Protein AF-A0A485LRN5-F1 (afdb_monomer_lite)

Structure (mmCIF, N/CA/C/O backbone):
data_AF-A0A485LRN5-F1
#
_entry.id   AF-A0A485LRN5-F1
#
loop_
_atom_site.group_PDB
_atom_site.id
_atom_site.type_symbol
_atom_site.label_atom_id
_atom_site.label_alt_id
_atom_site.label_comp_id
_atom_site.label_asym_id
_atom_site.label_entity_id
_atom_site.label_seq_id
_atom_site.pdbx_PDB_ins_code
_atom_site.Cartn_x
_atom_site.Cartn_y
_atom_site.Cartn_z
_atom_site.occupancy
_atom_site.B_iso_or_equiv
_atom_site.auth_seq_id
_atom_site.auth_comp_id
_atom_site.auth_asym_id
_atom_site.auth_atom_id
_atom_site.pdbx_PDB_model_num
ATOM 1 N N . MET A 1 1 ? -14.667 -17.375 24.599 1.00 40.09 1 MET A N 1
ATOM 2 C CA . MET A 1 1 ? -13.610 -17.003 25.571 1.00 40.09 1 MET A CA 1
ATOM 3 C C . MET A 1 1 ? -12.484 -18.031 25.643 1.00 40.09 1 MET A C 1
ATOM 5 O O . MET A 1 1 ? -11.341 -17.615 25.547 1.00 40.09 1 MET A O 1
ATOM 9 N N . ALA A 1 2 ? -12.763 -19.339 25.745 1.00 35.47 2 ALA A N 1
ATOM 10 C CA . ALA A 1 2 ? -11.719 -20.374 25.837 1.00 35.47 2 ALA A CA 1
ATOM 11 C C . ALA A 1 2 ? -10.767 -20.440 24.619 1.00 35.47 2 ALA A C 1
ATOM 13 O O . ALA A 1 2 ? -9.566 -20.614 24.793 1.00 35.47 2 ALA A O 1
ATOM 14 N N . ASP A 1 3 ? -11.272 -20.218 23.401 1.00 39.25 3 ASP A N 1
ATOM 15 C CA . ASP A 1 3 ? -10.443 -20.304 22.186 1.00 39.25 3 ASP A CA 1
ATOM 16 C C . ASP A 1 3 ? -9.470 -19.126 22.014 1.00 39.25 3 ASP A C 1
ATOM 18 O O . ASP A 1 3 ? -8.389 -19.292 21.460 1.00 39.25 3 ASP A O 1
ATOM 22 N N . VAL A 1 4 ? -9.819 -17.942 22.530 1.00 37.59 4 VAL A N 1
ATOM 23 C CA . VAL A 1 4 ? -8.965 -16.741 22.460 1.00 37.59 4 VAL A CA 1
ATOM 24 C C . VAL A 1 4 ? -7.790 -16.856 23.431 1.00 37.59 4 VAL A C 1
ATOM 26 O O . VAL A 1 4 ? -6.664 -16.520 23.077 1.00 37.59 4 VAL A O 1
ATOM 29 N N . LEU A 1 5 ? -8.037 -17.403 24.625 1.00 37.12 5 LEU A N 1
ATOM 30 C CA . LEU A 1 5 ? -6.992 -17.677 25.615 1.00 37.12 5 LEU A CA 1
ATOM 31 C C . LEU A 1 5 ? -5.981 -18.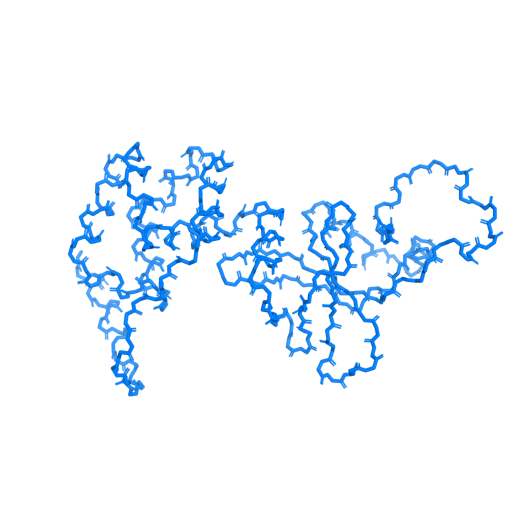708 25.104 1.00 37.12 5 LEU A C 1
ATOM 33 O O . LEU A 1 5 ? -4.784 -18.534 25.295 1.00 37.12 5 LEU A O 1
ATOM 37 N N . LYS A 1 6 ? -6.447 -19.730 24.379 1.00 47.47 6 LYS A N 1
ATOM 38 C CA . LYS A 1 6 ? -5.571 -20.742 23.781 1.00 47.47 6 LYS A CA 1
ATOM 39 C C . LYS A 1 6 ? -4.672 -20.167 22.678 1.00 47.47 6 LYS A C 1
ATOM 41 O O . LYS A 1 6 ? -3.497 -20.502 22.613 1.00 47.47 6 LYS A O 1
ATOM 46 N N . ILE A 1 7 ? -5.201 -19.255 21.857 1.00 45.47 7 ILE A N 1
ATOM 47 C CA . ILE A 1 7 ? -4.423 -18.546 20.825 1.00 45.47 7 ILE A CA 1
ATOM 48 C C . ILE A 1 7 ? -3.344 -17.651 21.460 1.00 45.47 7 ILE A C 1
ATOM 50 O O . ILE A 1 7 ? -2.226 -17.601 20.952 1.00 45.47 7 ILE A O 1
ATOM 54 N N . LEU A 1 8 ? -3.655 -16.979 22.574 1.00 36.25 8 LEU A N 1
ATOM 55 C CA . LEU A 1 8 ? -2.691 -16.169 23.329 1.00 36.25 8 LEU A CA 1
ATOM 56 C C . LEU A 1 8 ? -1.602 -17.032 23.988 1.00 36.25 8 LEU A C 1
ATOM 58 O O . LEU A 1 8 ? -0.424 -16.693 23.906 1.00 36.25 8 LEU A O 1
ATOM 62 N N . GLU A 1 9 ? -1.967 -18.171 24.585 1.00 45.03 9 GLU A N 1
ATOM 63 C CA . GLU A 1 9 ? -1.000 -19.113 25.170 1.00 45.03 9 GLU A CA 1
ATOM 64 C C . GLU A 1 9 ? -0.052 -19.713 24.126 1.00 45.03 9 GLU A C 1
ATOM 66 O O . GLU A 1 9 ? 1.132 -19.900 24.407 1.00 45.03 9 GLU A O 1
ATOM 71 N N . ASP A 1 10 ? -0.549 -20.011 22.926 1.00 52.47 10 ASP A N 1
ATOM 72 C CA . ASP A 1 10 ? 0.274 -20.549 21.842 1.00 52.47 10 ASP A CA 1
ATOM 73 C C . ASP A 1 10 ? 1.211 -19.480 21.247 1.00 52.47 10 ASP A C 1
ATOM 75 O O . ASP A 1 10 ? 2.332 -19.804 20.850 1.00 52.47 10 ASP A O 1
ATOM 79 N N . ALA A 1 11 ? 0.798 -18.205 21.241 1.00 42.47 11 ALA A N 1
ATOM 80 C CA . ALA A 1 11 ? 1.635 -17.077 20.822 1.00 42.47 11 ALA A CA 1
ATOM 81 C C . ALA A 1 11 ? 2.750 -16.759 21.838 1.00 42.47 11 ALA A C 1
ATOM 83 O O . ALA A 1 11 ? 3.874 -16.465 21.439 1.00 42.47 11 ALA A O 1
ATOM 84 N N . LEU A 1 12 ? 2.466 -16.878 23.140 1.00 41.12 12 LEU A N 1
ATOM 85 C CA . LEU A 1 12 ? 3.430 -16.637 24.223 1.00 41.12 12 LEU A CA 1
ATOM 86 C C . LEU A 1 12 ? 4.473 -17.756 24.385 1.00 41.12 12 LEU A C 1
ATOM 88 O O . LEU A 1 12 ? 5.546 -17.511 24.923 1.00 41.12 12 LEU A O 1
ATOM 92 N N . LYS A 1 13 ? 4.191 -18.979 23.914 1.00 50.25 13 LYS A N 1
ATOM 93 C CA . LYS A 1 13 ? 5.128 -20.122 23.975 1.00 50.25 13 LYS A CA 1
ATOM 94 C C . LYS A 1 13 ? 6.235 -20.084 22.919 1.00 50.25 13 LYS A C 1
ATOM 96 O O . LYS A 1 13 ? 7.124 -20.936 22.950 1.00 50.25 13 LYS A O 1
ATOM 101 N N . GLN A 1 14 ? 6.203 -19.140 21.978 1.00 46.81 14 GLN A N 1
ATOM 102 C CA . GLN A 1 14 ? 7.311 -18.929 21.048 1.00 46.81 14 GLN A CA 1
ATOM 103 C C . GLN A 1 14 ? 8.341 -17.986 21.683 1.00 46.81 14 GLN A C 1
ATOM 105 O O . GLN A 1 14 ? 8.405 -16.800 21.377 1.00 46.81 14 GLN A O 1
ATOM 110 N N . ASP A 1 15 ? 9.139 -18.543 22.598 1.00 37.91 15 ASP A N 1
ATOM 111 C CA . ASP A 1 15 ? 10.253 -17.877 23.277 1.00 37.91 15 ASP A CA 1
ATOM 112 C C . ASP A 1 15 ? 11.272 -17.317 22.274 1.00 37.91 15 ASP A C 1
ATOM 114 O O . ASP A 1 15 ? 12.057 -18.071 21.695 1.00 37.91 15 ASP A O 1
ATOM 118 N N . HIS A 1 16 ? 11.329 -15.992 22.130 1.00 35.41 16 HIS A N 1
ATOM 119 C CA . HIS A 1 16 ? 12.573 -15.246 21.919 1.00 35.41 16 HIS A CA 1
ATOM 120 C C . HIS A 1 16 ? 12.673 -14.184 23.029 1.00 35.41 16 HIS A C 1
ATOM 122 O O . HIS A 1 16 ? 11.653 -13.597 23.392 1.00 35.41 16 HIS A O 1
ATOM 128 N N . PRO A 1 17 ? 13.866 -13.934 23.604 1.00 35.53 17 PRO A N 1
ATOM 129 C CA . PRO A 1 17 ? 13.995 -13.113 24.802 1.00 35.53 17 PRO A CA 1
ATOM 130 C C . PRO A 1 17 ? 13.539 -11.673 24.542 1.00 35.53 17 PRO A C 1
ATOM 132 O O . PRO A 1 17 ? 14.147 -10.948 23.753 1.00 35.53 17 PRO A O 1
ATOM 135 N N . ILE A 1 18 ? 12.476 -11.266 25.236 1.00 34.19 18 ILE A N 1
ATOM 136 C CA . ILE A 1 18 ? 11.930 -9.909 25.235 1.00 34.19 18 ILE A CA 1
ATOM 137 C C . ILE A 1 18 ? 12.889 -9.007 26.021 1.00 34.19 18 ILE A C 1
ATOM 139 O O . ILE A 1 18 ? 12.998 -9.108 27.244 1.00 34.19 18 ILE A O 1
ATOM 143 N N . GLN A 1 19 ? 13.586 -8.110 25.322 1.00 31.39 19 GLN A N 1
ATOM 144 C CA . GLN A 1 19 ? 14.113 -6.900 25.950 1.00 31.39 19 GLN A CA 1
ATOM 145 C C . GLN A 1 19 ? 12.955 -5.921 26.173 1.00 31.39 19 GLN A C 1
ATOM 147 O O . GLN A 1 19 ? 12.147 -5.675 25.282 1.00 31.39 19 GLN A O 1
ATOM 152 N N . ILE A 1 20 ? 12.874 -5.396 27.393 1.00 37.28 20 ILE A N 1
ATOM 153 C CA . ILE A 1 20 ? 11.830 -4.488 27.867 1.00 37.28 20 ILE A CA 1
ATOM 154 C C . ILE A 1 20 ? 12.102 -3.045 27.387 1.00 37.28 20 ILE A C 1
ATOM 156 O O . ILE A 1 20 ? 13.175 -2.512 27.663 1.00 37.28 20 ILE A O 1
ATOM 160 N N . SER A 1 21 ? 11.057 -2.419 26.814 1.00 39.53 21 SER A N 1
ATOM 161 C CA . SER A 1 21 ? 10.779 -0.970 26.607 1.00 39.53 21 SER A CA 1
ATOM 162 C C . SER A 1 21 ? 11.569 -0.171 25.551 1.00 39.53 21 SER A C 1
ATOM 164 O O . SER A 1 21 ? 12.732 -0.483 25.308 1.00 39.53 21 SER A O 1
ATOM 166 N N . PRO A 1 22 ? 10.988 0.904 24.951 1.00 46.38 22 PRO A N 1
ATOM 167 C CA . PRO A 1 22 ? 9.959 1.810 25.501 1.00 46.38 22 PRO A CA 1
ATOM 168 C C . PRO A 1 22 ? 8.642 1.881 24.699 1.00 46.38 22 PRO A C 1
ATOM 170 O O . PRO A 1 22 ? 8.501 1.197 23.697 1.00 46.38 22 PRO A O 1
ATOM 173 N N . GLU A 1 23 ? 7.690 2.663 25.231 1.00 32.59 23 GLU A N 1
ATOM 174 C CA . GLU A 1 23 ? 6.391 3.140 24.704 1.00 32.59 23 GLU A CA 1
ATOM 175 C C . GLU A 1 23 ? 5.954 2.736 23.279 1.00 32.59 23 GLU A C 1
ATOM 177 O O . GLU A 1 23 ? 6.762 2.746 22.349 1.00 32.59 23 GLU A O 1
ATOM 182 N N . PRO A 1 24 ? 4.640 2.484 23.056 1.00 41.72 24 PRO A N 1
ATOM 183 C CA . PRO A 1 24 ? 4.131 2.271 21.706 1.00 41.72 24 PRO A CA 1
ATOM 184 C C . PRO A 1 24 ? 4.551 3.467 20.839 1.00 41.72 24 PRO A C 1
ATOM 186 O O . PRO A 1 24 ? 4.357 4.606 21.271 1.00 41.72 24 PRO A O 1
ATOM 189 N N . PRO A 1 25 ? 5.159 3.237 19.659 1.00 42.50 25 PRO A N 1
ATOM 190 C CA . PRO A 1 25 ? 5.650 4.322 18.826 1.00 42.50 25 PRO A CA 1
ATOM 191 C C . PRO A 1 25 ? 4.485 5.273 18.576 1.00 42.50 25 PRO A C 1
ATOM 193 O O . PRO A 1 25 ? 3.446 4.849 18.066 1.00 42.50 25 PRO A O 1
ATOM 196 N N . GLY A 1 26 ? 4.637 6.526 19.013 1.00 41.91 26 GLY A N 1
ATOM 197 C CA . GLY A 1 26 ? 3.637 7.557 18.784 1.00 41.91 26 GLY A CA 1
ATOM 198 C C . GLY A 1 26 ? 3.301 7.576 17.299 1.00 41.91 26 GLY A C 1
ATOM 199 O O . GLY A 1 26 ? 4.208 7.608 16.463 1.00 41.91 26 GLY A O 1
ATOM 200 N N . THR A 1 27 ? 2.013 7.494 16.970 1.00 52.19 27 THR A N 1
ATOM 201 C CA . THR A 1 27 ? 1.551 7.711 15.599 1.00 52.19 27 THR A CA 1
ATOM 202 C C . THR A 1 27 ? 2.084 9.061 15.158 1.00 52.19 27 THR A C 1
ATOM 204 O O . THR A 1 27 ? 1.785 10.074 15.791 1.00 52.19 27 THR A O 1
ATOM 207 N N . SER A 1 28 ? 2.906 9.085 14.111 1.00 60.66 28 SER A N 1
ATOM 208 C CA . SER A 1 28 ? 3.252 10.351 13.469 1.00 60.66 28 SER A CA 1
ATOM 209 C C . SER A 1 28 ? 1.961 10.999 12.964 1.00 60.66 28 SER A C 1
ATOM 211 O O . SER A 1 28 ? 1.057 10.271 12.559 1.00 60.66 28 SER A O 1
ATOM 213 N N . ASP A 1 29 ? 1.868 12.332 12.950 1.00 62.06 29 ASP A N 1
ATOM 214 C CA . ASP A 1 29 ? 0.675 13.056 12.464 1.00 62.06 29 ASP A CA 1
ATOM 215 C C . ASP A 1 29 ? 0.198 12.544 11.084 1.00 62.06 29 ASP A C 1
ATOM 217 O O . ASP A 1 29 ? -0.999 12.444 10.824 1.00 62.06 29 ASP A O 1
ATOM 221 N N . SER A 1 30 ? 1.132 12.061 10.257 1.00 66.69 30 SER A N 1
ATOM 222 C CA . SER A 1 30 ? 0.860 11.390 8.980 1.00 66.69 30 SER A CA 1
ATOM 223 C C . SER A 1 30 ? 0.010 10.117 9.063 1.00 66.69 30 SER A C 1
ATOM 225 O O . SER A 1 30 ? -0.797 9.848 8.179 1.00 66.69 30 SER A O 1
ATOM 227 N N . GLU A 1 31 ? 0.154 9.297 10.105 1.00 72.81 31 GLU A N 1
ATOM 228 C CA . GLU A 1 31 ? -0.642 8.072 10.259 1.00 72.81 31 GLU A CA 1
ATOM 229 C C . GLU A 1 31 ? -2.094 8.388 10.616 1.00 72.81 31 GLU A C 1
ATOM 231 O O . GLU A 1 31 ? -3.002 7.715 10.124 1.00 72.81 31 GLU A O 1
ATOM 236 N N . LEU A 1 32 ? -2.314 9.431 11.420 1.00 77.44 32 LEU A N 1
ATOM 237 C CA . LEU A 1 32 ? -3.646 9.937 11.733 1.00 77.44 32 LEU A CA 1
ATOM 238 C C . LEU A 1 32 ? -4.320 10.507 10.479 1.00 77.44 32 LEU A C 1
ATOM 240 O O . LEU A 1 32 ? -5.458 10.140 10.183 1.00 77.44 32 LEU A O 1
ATOM 244 N N . ASP A 1 33 ? -3.615 11.340 9.711 1.00 78.12 33 ASP A N 1
ATOM 245 C CA . ASP A 1 33 ? -4.155 11.936 8.485 1.00 78.12 33 ASP A CA 1
ATOM 246 C C . ASP A 1 33 ? -4.534 10.872 7.450 1.00 78.12 33 ASP A C 1
ATOM 248 O O . ASP A 1 33 ? -5.639 10.907 6.892 1.00 78.12 33 ASP A O 1
ATOM 252 N N . VAL A 1 34 ? -3.677 9.864 7.257 1.00 76.88 34 VAL A N 1
ATOM 253 C CA . VAL A 1 34 ? -3.983 8.738 6.368 1.00 76.88 34 VAL A CA 1
ATOM 254 C C . VAL A 1 34 ? -5.151 7.915 6.914 1.00 76.88 34 VAL A C 1
ATOM 256 O O . VAL A 1 34 ? -6.063 7.585 6.157 1.00 76.88 34 VAL A O 1
ATOM 259 N N . ALA A 1 35 ? -5.200 7.620 8.217 1.00 80.12 35 ALA A N 1
ATOM 260 C CA . ALA A 1 35 ? -6.313 6.875 8.809 1.00 80.12 35 ALA A CA 1
ATOM 261 C C . ALA A 1 35 ? -7.657 7.607 8.635 1.00 80.12 35 ALA A C 1
ATOM 263 O O . ALA A 1 35 ? -8.659 6.991 8.264 1.00 80.12 35 ALA A O 1
ATOM 264 N N . LEU A 1 36 ? -7.677 8.927 8.837 1.00 81.75 36 LEU A N 1
ATOM 265 C CA . LEU A 1 36 ? -8.856 9.765 8.612 1.00 81.75 36 LEU A CA 1
ATOM 266 C C . LEU A 1 36 ? -9.246 9.823 7.131 1.00 81.75 36 LEU A C 1
ATOM 268 O O . LEU A 1 36 ? -10.436 9.785 6.809 1.00 81.75 36 LEU A O 1
ATOM 272 N N . SER A 1 37 ? -8.271 9.893 6.225 1.00 81.25 37 SER A N 1
ATOM 273 C CA . SER A 1 37 ? -8.513 9.852 4.780 1.00 81.25 37 SER A CA 1
ATOM 274 C C . SER A 1 37 ? -9.135 8.518 4.342 1.00 81.25 37 SER A C 1
ATOM 276 O O . SER A 1 37 ? -10.145 8.494 3.629 1.00 81.25 37 SER A O 1
ATOM 278 N N . LEU A 1 38 ? -8.619 7.396 4.856 1.00 81.50 38 LEU A N 1
ATOM 279 C CA . LEU A 1 38 ? -9.188 6.068 4.621 1.00 81.50 38 LEU A CA 1
ATOM 280 C C . LEU A 1 38 ? -10.613 5.950 5.157 1.00 81.50 38 LEU A C 1
ATOM 282 O O . LEU A 1 38 ? -11.476 5.418 4.469 1.00 81.50 38 LEU A O 1
ATOM 286 N N . LEU A 1 39 ? -10.894 6.485 6.346 1.00 82.44 39 LEU A N 1
ATOM 287 C CA . LEU A 1 39 ? -12.255 6.491 6.886 1.00 82.44 39 LEU A CA 1
ATOM 288 C C . LEU A 1 39 ? -13.236 7.287 6.026 1.00 82.44 39 LEU A C 1
ATOM 290 O O . LEU A 1 39 ? -14.380 6.876 5.870 1.00 82.44 39 LEU A O 1
ATOM 294 N N . ARG A 1 40 ? -12.804 8.419 5.461 1.00 83.06 40 ARG A N 1
ATOM 295 C CA . ARG A 1 40 ? -13.652 9.243 4.583 1.00 83.06 40 ARG A CA 1
ATOM 296 C C . ARG A 1 40 ? -13.933 8.580 3.237 1.00 83.06 40 ARG A C 1
ATOM 298 O O . ARG A 1 40 ? -14.922 8.922 2.594 1.00 83.06 40 ARG A O 1
ATOM 305 N N . THR A 1 41 ? -13.041 7.701 2.787 1.00 78.75 41 THR A N 1
ATOM 306 C CA . THR A 1 41 ? -13.128 7.048 1.474 1.00 78.75 41 THR A CA 1
ATOM 307 C C . THR A 1 41 ? -13.746 5.655 1.540 1.00 78.75 41 THR A C 1
ATOM 309 O O . THR A 1 41 ? -14.360 5.227 0.562 1.00 78.75 41 THR A O 1
ATOM 312 N N . ALA A 1 42 ? -13.622 4.964 2.674 1.00 80.62 42 ALA A N 1
ATOM 313 C CA . ALA A 1 42 ? -14.242 3.670 2.908 1.00 80.62 42 ALA A CA 1
ATOM 314 C C . ALA A 1 42 ? -15.771 3.785 2.951 1.00 80.62 42 ALA A C 1
ATOM 316 O O . ALA A 1 42 ? -16.341 4.746 3.473 1.00 80.62 42 ALA A O 1
ATOM 317 N N . SER A 1 43 ? -16.454 2.771 2.423 1.00 81.94 43 SER A N 1
ATOM 318 C CA . SER A 1 43 ? -17.905 2.675 2.570 1.00 81.94 43 SER A CA 1
ATOM 319 C C . SER A 1 43 ? -18.287 2.331 4.012 1.00 81.94 43 SER A C 1
ATOM 321 O O . SER A 1 43 ? -17.564 1.621 4.714 1.00 81.94 43 SER A O 1
ATOM 323 N N . GLN A 1 44 ? -19.474 2.766 4.444 1.00 81.56 44 GLN A N 1
ATOM 324 C CA . GLN A 1 44 ? -19.974 2.442 5.783 1.00 81.56 44 GLN A CA 1
ATOM 325 C C . GLN A 1 44 ? -20.048 0.924 6.014 1.00 81.56 44 GLN A C 1
ATOM 327 O O . GLN A 1 44 ? -19.726 0.443 7.097 1.00 81.56 44 GLN A O 1
ATOM 332 N N . ASP A 1 45 ? -20.393 0.156 4.978 1.00 84.12 45 ASP A N 1
ATOM 333 C CA . ASP A 1 45 ? -20.429 -1.307 5.036 1.00 84.12 45 ASP A CA 1
ATOM 334 C C . ASP A 1 45 ? -19.042 -1.930 5.239 1.00 84.12 45 ASP A C 1
ATOM 336 O O . ASP A 1 45 ? -18.922 -2.947 5.926 1.00 84.12 45 ASP A O 1
ATOM 340 N N . GLU A 1 46 ? -17.989 -1.356 4.650 1.00 82.88 46 GLU A N 1
ATOM 341 C CA . GLU A 1 46 ? -16.609 -1.796 4.879 1.00 82.88 46 GLU A CA 1
ATOM 342 C C . GLU A 1 46 ? -16.171 -1.492 6.307 1.00 82.88 46 GLU A C 1
ATOM 344 O O . GLU A 1 46 ? -15.663 -2.392 6.974 1.00 82.88 46 GLU A O 1
ATOM 349 N N . ILE A 1 47 ? -16.438 -0.276 6.795 1.00 84.00 47 ILE A N 1
ATOM 350 C CA . ILE A 1 47 ? -16.110 0.145 8.164 1.00 84.00 47 ILE A CA 1
ATOM 351 C C . ILE A 1 47 ? -16.809 -0.772 9.177 1.00 84.00 47 ILE A C 1
ATOM 353 O O . ILE A 1 47 ? -16.159 -1.375 10.031 1.00 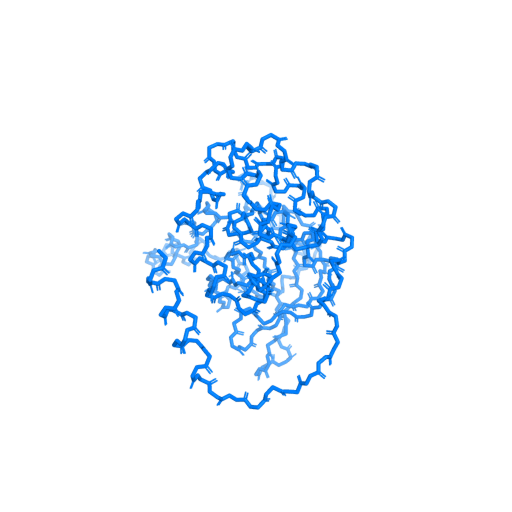84.00 47 ILE A O 1
ATOM 357 N N . VAL A 1 48 ? -18.124 -0.963 9.036 1.00 85.69 48 VAL A N 1
ATOM 358 C CA . VAL A 1 48 ? -18.902 -1.859 9.904 1.00 85.69 48 VAL A CA 1
ATOM 359 C C . VAL A 1 48 ? -18.355 -3.284 9.840 1.00 85.69 48 VAL A C 1
ATOM 361 O O . VAL A 1 48 ? -18.217 -3.934 10.874 1.00 85.69 48 VAL A O 1
ATOM 364 N N . ARG A 1 49 ? -18.020 -3.787 8.647 1.00 85.19 49 ARG A N 1
ATOM 365 C CA . ARG A 1 49 ? -17.505 -5.150 8.468 1.00 85.19 49 ARG A CA 1
ATOM 366 C C . ARG A 1 49 ? -16.169 -5.364 9.169 1.00 85.19 49 ARG A C 1
ATOM 368 O O . ARG A 1 49 ? -16.019 -6.399 9.815 1.00 85.19 49 ARG A O 1
ATOM 375 N N . VAL A 1 50 ? -15.220 -4.436 9.037 1.00 82.44 50 VAL A N 1
ATOM 376 C CA . VAL A 1 50 ? -13.880 -4.611 9.620 1.00 82.44 50 VAL A CA 1
ATOM 377 C C . VAL A 1 50 ? -13.866 -4.451 11.137 1.00 82.44 50 VAL A C 1
ATOM 379 O O . VAL A 1 50 ? -13.036 -5.068 11.800 1.00 82.44 50 VAL A O 1
ATOM 382 N N . LEU A 1 51 ? -14.806 -3.678 11.687 1.00 83.94 51 LEU A N 1
ATOM 383 C CA . LEU A 1 51 ? -14.921 -3.462 13.127 1.00 83.94 51 LEU A CA 1
ATOM 384 C C . LEU A 1 51 ? -15.597 -4.627 13.857 1.00 83.94 51 LEU A C 1
ATOM 386 O O . LEU A 1 51 ? -15.432 -4.740 15.069 1.00 83.94 51 LEU A O 1
ATOM 390 N N . LYS A 1 52 ? -16.312 -5.522 13.160 1.00 83.56 52 LYS A N 1
ATOM 391 C CA . LYS A 1 52 ? -16.976 -6.675 13.791 1.00 83.56 52 LYS A CA 1
ATOM 392 C C . LYS A 1 52 ? -16.002 -7.513 14.635 1.00 83.56 52 LYS A C 1
ATOM 394 O O . LYS A 1 52 ? -14.902 -7.803 14.156 1.00 83.56 52 LYS A O 1
ATOM 399 N N . PRO A 1 53 ? -16.395 -7.968 15.842 1.00 79.88 53 PRO A N 1
ATOM 400 C CA . PRO A 1 53 ? -15.509 -8.703 16.749 1.00 79.88 53 PRO A CA 1
ATOM 401 C C . PRO A 1 53 ? -14.822 -9.918 16.121 1.00 79.88 53 PRO A C 1
ATOM 403 O O . PRO A 1 53 ? -13.636 -10.148 16.359 1.00 79.88 53 PRO A O 1
ATOM 406 N N . GLU A 1 54 ? -15.538 -10.674 15.285 1.00 78.50 54 GLU A N 1
ATOM 407 C CA . GLU A 1 54 ? -15.018 -11.898 14.668 1.00 78.50 54 GLU A CA 1
ATOM 408 C C . GLU A 1 54 ? -13.846 -11.606 13.723 1.00 78.50 54 GLU A C 1
ATOM 410 O O . GLU A 1 54 ? -12.866 -12.358 13.667 1.00 78.50 54 GLU A O 1
ATOM 415 N N . TYR A 1 55 ? -13.938 -10.488 13.002 1.00 74.50 55 TYR A N 1
ATOM 416 C CA . TYR A 1 55 ? -12.899 -10.032 12.090 1.00 74.50 55 TYR A CA 1
ATOM 417 C C . TYR A 1 55 ? -11.782 -9.340 12.872 1.00 74.50 55 TYR A C 1
ATOM 419 O O . TYR A 1 55 ? -10.607 -9.677 12.743 1.00 74.50 55 TYR A O 1
ATOM 427 N N . MET A 1 56 ? -12.148 -8.414 13.751 1.00 80.12 56 MET A N 1
ATOM 428 C CA . MET A 1 56 ? -11.196 -7.506 14.358 1.00 80.12 56 MET A CA 1
ATOM 429 C C . MET A 1 56 ? -10.259 -8.207 15.351 1.00 80.12 56 MET A C 1
ATOM 431 O O . MET A 1 56 ? -9.037 -8.134 15.220 1.00 80.12 56 MET A O 1
ATOM 435 N N . SER A 1 57 ? -10.805 -8.945 16.321 1.00 78.44 57 SER A N 1
ATOM 436 C CA . SER A 1 57 ? -10.015 -9.515 17.421 1.00 78.44 57 SER A CA 1
ATOM 437 C C . SER A 1 57 ? -9.025 -10.584 16.951 1.00 78.44 57 SER A C 1
ATOM 439 O O . SER A 1 57 ? -7.894 -10.638 17.433 1.00 78.44 57 SER A O 1
ATOM 441 N N . SER A 1 58 ? -9.418 -11.411 15.978 1.00 77.06 58 SER A N 1
ATOM 442 C CA . SER A 1 58 ? -8.548 -12.459 15.432 1.00 77.06 58 SER A CA 1
ATOM 443 C C . SER A 1 58 ? -7.385 -11.889 14.614 1.00 77.06 58 SER A C 1
ATOM 445 O O . SER A 1 58 ? -6.277 -12.425 14.664 1.00 77.06 58 SER A O 1
ATOM 447 N N . HIS A 1 59 ? -7.610 -10.790 13.892 1.00 80.62 59 HIS A N 1
ATOM 448 C CA . HIS A 1 59 ? -6.570 -10.101 13.132 1.00 80.62 59 HIS A CA 1
ATOM 449 C C . HIS A 1 59 ? -5.618 -9.310 14.034 1.00 80.62 59 HIS A C 1
ATOM 451 O O . HIS A 1 59 ? -4.408 -9.382 13.821 1.00 80.62 59 HIS A O 1
ATOM 457 N N . LEU A 1 60 ? -6.135 -8.645 15.074 1.00 83.06 60 LEU A N 1
ATOM 458 C CA . LEU A 1 60 ? -5.311 -7.923 16.050 1.00 83.06 60 LEU A CA 1
ATOM 459 C C . LEU A 1 60 ? -4.363 -8.854 16.814 1.00 83.06 60 LEU A C 1
ATOM 461 O O . LEU A 1 60 ? -3.197 -8.521 17.001 1.00 83.06 60 LEU A O 1
ATOM 465 N N . ALA A 1 61 ? -4.838 -10.043 17.198 1.00 83.31 61 ALA A N 1
ATOM 466 C CA . ALA A 1 61 ? -4.029 -11.026 17.920 1.00 83.31 61 ALA A CA 1
ATOM 467 C C . ALA A 1 61 ? -2.905 -11.644 17.066 1.00 83.31 61 ALA A C 1
ATOM 469 O O . ALA A 1 61 ? -1.949 -12.192 17.605 1.00 83.31 61 ALA A O 1
ATOM 470 N N . ARG A 1 62 ? -3.014 -11.579 15.732 1.00 81.25 62 ARG A N 1
ATOM 471 C CA . ARG A 1 62 ? -2.028 -12.140 14.789 1.00 81.25 62 ARG A CA 1
ATOM 472 C C . ARG A 1 62 ? -0.986 -11.128 14.319 1.00 81.25 62 ARG A C 1
ATOM 474 O O . ARG A 1 62 ? -0.074 -11.510 13.590 1.00 81.25 62 ARG A O 1
ATOM 481 N N . ASN A 1 63 ? -1.135 -9.857 14.677 1.00 77.62 63 ASN A N 1
ATOM 482 C CA . ASN A 1 63 ? -0.226 -8.798 14.269 1.00 77.62 63 ASN A CA 1
ATOM 483 C C . ASN A 1 63 ? 0.593 -8.330 15.479 1.00 77.62 63 ASN A C 1
ATOM 485 O O . ASN A 1 63 ? 0.034 -7.866 16.471 1.00 77.62 63 ASN A O 1
ATOM 489 N N . LEU A 1 64 ? 1.920 -8.447 15.377 1.00 77.19 64 LEU A N 1
ATOM 490 C CA . LEU A 1 64 ? 2.867 -8.075 16.435 1.00 77.19 64 LEU A CA 1
ATOM 491 C C . LEU A 1 64 ? 2.726 -6.609 16.867 1.00 77.19 64 LEU A C 1
ATOM 493 O O . LEU A 1 64 ? 2.917 -6.296 18.037 1.00 77.19 64 LEU A O 1
ATOM 497 N N . ASP A 1 65 ? 2.323 -5.728 15.953 1.00 76.44 65 ASP A N 1
ATOM 498 C CA . ASP A 1 65 ? 2.158 -4.304 16.234 1.00 76.44 65 ASP A CA 1
ATOM 499 C C . ASP A 1 65 ? 0.898 -3.986 17.048 1.00 76.44 65 ASP A C 1
ATOM 501 O O . ASP A 1 65 ? 0.808 -2.902 17.622 1.00 76.44 65 ASP A O 1
ATOM 505 N N . THR A 1 66 ? -0.090 -4.887 17.064 1.00 83.62 66 THR A N 1
ATOM 506 C CA . THR A 1 66 ? -1.400 -4.647 17.690 1.00 83.62 66 THR A CA 1
ATOM 507 C C . THR A 1 66 ? -1.745 -5.636 18.794 1.00 83.62 66 THR A C 1
ATOM 509 O O . THR A 1 66 ? -2.654 -5.367 19.577 1.00 83.62 66 THR A O 1
ATOM 512 N N . VAL A 1 67 ? -1.039 -6.768 18.882 1.00 83.50 67 VAL A N 1
ATOM 513 C CA . VAL A 1 67 ? -1.296 -7.801 19.895 1.00 83.50 67 VAL A CA 1
ATOM 514 C C . VAL A 1 67 ? -1.166 -7.234 21.310 1.00 83.50 67 VAL A C 1
ATOM 516 O O . VAL A 1 67 ? -2.013 -7.507 22.153 1.00 83.50 67 VAL A O 1
ATOM 519 N N . LEU A 1 68 ? -0.200 -6.338 21.534 1.00 85.44 68 LEU A N 1
ATOM 520 C CA . LEU A 1 68 ? 0.010 -5.673 22.824 1.00 85.44 68 LEU A CA 1
ATOM 521 C C . LEU A 1 68 ? -1.138 -4.729 23.204 1.00 85.44 68 LEU A C 1
ATOM 523 O O . LEU A 1 68 ? -1.383 -4.487 24.383 1.00 85.44 68 LEU A O 1
ATOM 527 N N . PHE A 1 69 ? -1.893 -4.207 22.231 1.00 87.31 69 PHE A N 1
ATOM 528 C CA . PHE A 1 69 ? -3.054 -3.366 22.534 1.00 87.31 69 PHE A CA 1
ATOM 529 C C . PHE A 1 69 ? -4.165 -4.176 23.202 1.00 87.31 69 PHE A C 1
ATOM 531 O O . PHE A 1 69 ? -4.947 -3.628 23.978 1.00 87.31 69 PHE A O 1
ATOM 538 N N . LEU A 1 70 ? -4.211 -5.487 22.941 1.00 81.75 70 LEU A N 1
ATOM 539 C CA . LEU A 1 70 ? -5.181 -6.386 23.551 1.00 81.75 70 LEU A CA 1
ATOM 540 C C . LEU A 1 70 ? -4.892 -6.648 25.042 1.00 81.75 70 LEU A C 1
ATOM 542 O O . LEU A 1 70 ? -5.751 -7.132 25.767 1.00 81.75 70 LEU A O 1
ATOM 546 N N . GLU A 1 71 ? -3.723 -6.290 25.554 1.00 84.25 71 GLU A N 1
ATOM 547 C CA . GLU A 1 71 ? -3.461 -6.383 26.996 1.00 84.25 71 GLU A CA 1
ATOM 548 C C . GLU A 1 71 ? -3.978 -5.148 27.752 1.00 84.25 71 GLU A C 1
ATOM 550 O O . GLU A 1 71 ? -4.080 -5.147 28.978 1.00 84.25 71 GLU A O 1
ATOM 555 N N . ASN A 1 72 ? -4.352 -4.090 27.025 1.00 88.94 72 ASN A N 1
ATOM 556 C CA . ASN A 1 72 ? -4.796 -2.833 27.601 1.00 88.94 72 ASN A CA 1
ATOM 557 C C . ASN A 1 72 ? -6.328 -2.794 27.768 1.00 88.94 72 ASN A C 1
ATOM 559 O O . ASN A 1 72 ? -7.087 -2.906 26.800 1.00 88.94 72 ASN A O 1
ATOM 563 N N . SER A 1 73 ? -6.783 -2.610 29.011 1.00 87.31 73 SER A N 1
ATOM 564 C CA . SER A 1 73 ? -8.207 -2.592 29.375 1.00 87.31 73 SER A CA 1
ATOM 565 C C . SER A 1 73 ? -8.959 -1.367 28.846 1.00 87.31 73 SER A C 1
ATOM 567 O O . SER A 1 73 ? -10.113 -1.488 28.435 1.00 87.31 73 SER A O 1
ATOM 569 N N . GLU A 1 74 ? -8.311 -0.202 28.813 1.00 90.69 74 GLU A N 1
ATOM 570 C CA . GLU A 1 74 ? -8.880 1.033 28.267 1.00 90.69 74 GLU A CA 1
ATOM 571 C C . GLU A 1 74 ? -9.119 0.888 26.759 1.00 90.69 74 GLU A C 1
ATOM 573 O O . GLU A 1 74 ? -10.218 1.151 26.269 1.00 90.69 74 GLU A O 1
ATOM 578 N N . PHE A 1 75 ? -8.127 0.368 26.032 1.00 90.25 75 PHE A N 1
ATOM 579 C CA . PHE A 1 75 ? -8.257 0.109 24.602 1.00 90.25 75 PHE A CA 1
ATOM 580 C C . PHE A 1 75 ? -9.348 -0.924 24.306 1.00 90.25 75 PHE A C 1
ATOM 582 O O . PHE A 1 75 ? -10.150 -0.741 23.392 1.00 90.25 75 PHE A O 1
ATOM 589 N N . HIS A 1 76 ? -9.441 -1.977 25.121 1.00 87.62 76 HIS A N 1
ATOM 590 C CA . HIS A 1 76 ? -10.539 -2.940 25.051 1.00 87.62 76 HIS A CA 1
ATOM 591 C C . HIS A 1 76 ? -11.911 -2.274 25.154 1.00 87.62 76 HIS A C 1
ATOM 593 O O . HIS A 1 76 ? -12.819 -2.600 24.387 1.00 87.62 76 HIS A O 1
ATOM 599 N N . GLN A 1 77 ? -12.061 -1.325 26.075 1.00 90.38 77 GLN A N 1
ATOM 600 C CA . GLN A 1 77 ? -13.310 -0.596 26.248 1.00 90.38 77 GLN A CA 1
ATOM 601 C C . GLN A 1 77 ? -13.611 0.319 25.052 1.00 90.38 77 GLN A C 1
ATOM 603 O O . GLN A 1 77 ? -14.753 0.355 24.589 1.00 90.38 77 GLN A O 1
ATOM 608 N N . MET A 1 78 ? -12.600 1.003 24.504 1.00 91.56 78 MET A N 1
ATOM 609 C CA . MET A 1 78 ? -12.737 1.790 23.271 1.00 91.56 78 MET A CA 1
ATOM 610 C C . MET A 1 78 ? -13.207 0.914 22.102 1.00 91.56 78 MET A C 1
ATOM 612 O O . MET A 1 78 ? -14.187 1.246 21.434 1.00 91.56 78 MET A O 1
ATOM 616 N N . LEU A 1 79 ? -12.565 -0.241 21.900 1.00 88.31 79 LEU A N 1
ATOM 617 C CA . LEU A 1 79 ? -12.932 -1.200 20.860 1.00 88.31 79 LEU A CA 1
ATOM 618 C C . LEU A 1 79 ? -14.375 -1.691 21.016 1.00 88.31 79 LEU A C 1
ATOM 620 O O . LEU A 1 79 ? -15.128 -1.681 20.045 1.00 88.31 79 LEU A O 1
ATOM 624 N N . GLN A 1 80 ? -14.786 -2.072 22.228 1.00 88.75 80 GLN A N 1
ATOM 625 C CA . GLN A 1 80 ? -16.161 -2.504 22.493 1.00 88.75 80 GLN A CA 1
ATOM 626 C C . GLN A 1 80 ? -17.178 -1.391 22.212 1.00 88.75 80 GLN A C 1
ATOM 628 O O . GLN A 1 80 ? -18.245 -1.653 21.656 1.00 88.75 80 GLN A O 1
ATOM 633 N N . ASN A 1 81 ? -16.862 -0.142 22.561 1.00 91.19 81 ASN A N 1
ATOM 634 C CA . ASN A 1 81 ? -17.744 0.993 22.298 1.00 91.19 81 ASN A CA 1
ATOM 635 C C . ASN A 1 81 ? -17.958 1.215 20.797 1.00 91.19 81 ASN A C 1
ATOM 637 O O . ASN A 1 81 ? -19.101 1.401 20.378 1.00 91.19 81 ASN A O 1
ATOM 641 N N . VAL A 1 82 ? -16.885 1.143 20.007 1.00 89.75 82 VAL A N 1
ATOM 642 C CA . VAL A 1 82 ? -16.925 1.248 18.540 1.00 89.75 82 VAL A CA 1
ATOM 643 C C . VAL A 1 82 ? -17.657 0.062 17.910 1.00 89.75 82 VAL A C 1
ATOM 645 O O . VAL A 1 82 ? -18.449 0.235 16.989 1.00 89.75 82 VAL A O 1
ATOM 648 N N . GLN A 1 83 ? -17.438 -1.146 18.426 1.00 87.50 83 GLN A N 1
ATOM 649 C CA . GLN A 1 83 ? -18.109 -2.363 17.961 1.00 87.50 83 GLN A CA 1
ATOM 650 C C . GLN A 1 83 ? -19.621 -2.326 18.177 1.00 87.50 83 GLN A C 1
ATOM 652 O O . GLN A 1 83 ? -20.381 -2.783 17.325 1.00 87.50 83 GLN A O 1
ATOM 657 N N . ASN A 1 84 ? -20.052 -1.776 19.311 1.00 88.62 84 ASN A N 1
ATOM 658 C CA . ASN A 1 84 ? -21.467 -1.620 19.632 1.00 88.62 84 ASN A CA 1
ATOM 659 C C . ASN A 1 84 ? -22.104 -0.442 18.885 1.00 88.62 84 ASN A C 1
ATOM 661 O O . ASN A 1 84 ? -23.298 -0.479 18.595 1.00 88.62 84 ASN A O 1
ATOM 665 N N . ASN A 1 85 ? -21.329 0.608 18.603 1.00 88.06 85 ASN A N 1
ATOM 666 C CA . ASN A 1 85 ? -21.780 1.770 17.852 1.00 88.06 85 ASN A CA 1
ATOM 667 C C . ASN A 1 85 ? -20.627 2.396 17.048 1.00 88.06 85 ASN A C 1
ATOM 669 O O . ASN A 1 85 ? -19.799 3.127 17.597 1.00 88.06 85 ASN A O 1
ATOM 673 N N . VAL A 1 86 ? -20.631 2.160 15.733 1.00 86.81 86 VAL A N 1
ATOM 674 C CA . VAL A 1 86 ? -19.606 2.659 14.802 1.00 86.81 86 VAL A CA 1
ATOM 675 C C . VAL A 1 86 ? -19.569 4.187 14.742 1.00 86.81 86 VAL A C 1
ATOM 677 O O . VAL A 1 86 ? -18.503 4.751 14.509 1.00 86.81 86 VAL A O 1
ATOM 680 N N . ASP A 1 87 ? -20.672 4.875 15.045 1.00 87.12 87 ASP A N 1
ATOM 681 C CA . ASP A 1 87 ? -20.721 6.343 15.032 1.00 87.12 87 ASP A CA 1
ATOM 682 C C . ASP A 1 87 ? -19.815 6.976 16.101 1.00 87.12 87 ASP A C 1
ATOM 684 O O . ASP A 1 87 ? -19.477 8.152 16.000 1.00 87.12 87 ASP A O 1
ATOM 688 N N . LYS A 1 88 ? -19.375 6.197 17.101 1.00 88.25 88 LYS A N 1
ATOM 689 C CA . LYS A 1 88 ? -18.397 6.634 18.109 1.00 88.25 88 LYS A CA 1
ATOM 690 C C . LYS A 1 88 ? -16.951 6.569 17.628 1.00 88.25 88 LYS A C 1
ATOM 692 O O . LYS A 1 88 ? -16.067 7.079 18.306 1.00 88.25 88 LYS A O 1
ATOM 697 N N . LEU A 1 89 ? -16.679 5.938 16.485 1.00 87.31 89 LEU A N 1
ATOM 698 C CA . LEU A 1 89 ? -15.320 5.787 15.966 1.00 87.31 89 LEU A CA 1
ATOM 699 C C . LEU A 1 89 ? -14.549 7.119 15.874 1.00 87.31 89 LEU A C 1
ATOM 701 O O . LEU A 1 89 ? -13.408 7.144 16.336 1.00 87.31 89 LEU A O 1
ATOM 705 N N . PRO A 1 90 ? -15.134 8.233 15.379 1.00 86.12 90 PRO A N 1
ATOM 706 C CA . PRO A 1 90 ? -14.445 9.522 15.326 1.00 86.12 90 PRO A CA 1
ATOM 707 C C . PRO A 1 90 ? -13.978 10.038 16.694 1.00 86.12 90 PRO A C 1
ATOM 709 O O . PRO A 1 90 ? -12.953 10.710 16.763 1.00 86.12 90 PRO A O 1
ATOM 712 N N . GLU A 1 91 ? -14.682 9.704 17.782 1.00 89.50 91 GLU A N 1
ATOM 713 C CA . GLU A 1 91 ? -14.330 10.127 19.149 1.00 89.50 91 GLU A CA 1
ATOM 714 C C . GLU A 1 91 ? -13.014 9.494 19.627 1.00 89.50 91 GLU A C 1
ATOM 716 O O . GLU A 1 91 ? -12.299 10.079 20.440 1.00 89.50 91 GLU A O 1
ATOM 721 N N . TYR A 1 92 ? -12.672 8.318 19.092 1.00 89.62 92 TYR A N 1
ATOM 722 C CA . TYR A 1 92 ? -11.480 7.555 19.465 1.00 89.62 92 TYR A CA 1
ATOM 723 C C . TYR A 1 92 ? -10.324 7.699 18.471 1.00 89.62 92 TYR A C 1
ATOM 725 O O . TYR A 1 92 ? -9.260 7.133 18.704 1.00 89.62 92 TYR A O 1
ATOM 733 N N . MET A 1 93 ? -10.487 8.467 17.388 1.00 85.81 93 MET A N 1
ATOM 734 C CA . MET A 1 93 ? -9.439 8.640 16.371 1.00 85.81 93 MET A CA 1
ATOM 735 C C . MET A 1 93 ? -8.196 9.363 16.879 1.00 85.81 93 MET A C 1
ATOM 737 O O . MET A 1 93 ? -7.125 9.175 16.322 1.00 85.81 93 MET A O 1
ATOM 741 N N . ASN A 1 94 ? -8.301 10.142 17.955 1.00 85.75 94 ASN A N 1
ATOM 742 C CA . ASN A 1 94 ? -7.126 10.758 18.574 1.00 85.75 94 ASN A CA 1
ATOM 743 C C . ASN A 1 94 ? -6.241 9.739 19.313 1.00 85.75 94 ASN A C 1
ATOM 745 O O . ASN A 1 94 ? -5.120 10.078 19.680 1.00 85.75 94 ASN A O 1
ATOM 749 N N . ASP A 1 95 ? -6.728 8.514 19.553 1.00 87.56 95 ASP A N 1
ATOM 750 C CA . ASP A 1 95 ? -5.911 7.448 20.120 1.00 87.56 95 ASP A CA 1
ATOM 751 C C . ASP A 1 95 ? -5.034 6.807 19.020 1.00 87.56 95 ASP A C 1
ATOM 753 O O . ASP A 1 95 ? -5.566 6.230 18.059 1.00 87.56 95 ASP A O 1
ATOM 757 N N . PRO A 1 96 ? -3.695 6.837 19.165 1.00 83.50 96 PRO A N 1
ATOM 758 C CA . PRO A 1 96 ? -2.758 6.233 18.216 1.00 83.50 96 PRO A CA 1
ATOM 759 C C . PRO A 1 96 ? -3.055 4.763 17.892 1.00 83.50 96 PRO A C 1
ATOM 761 O O . PRO A 1 96 ? -2.891 4.303 16.757 1.00 83.50 96 PRO A O 1
ATOM 764 N N . ARG A 1 97 ? -3.524 4.003 18.887 1.00 87.75 97 ARG A N 1
ATOM 765 C CA . ARG A 1 97 ? -3.823 2.575 18.752 1.00 87.75 97 ARG A CA 1
ATOM 766 C C . ARG A 1 97 ? -5.032 2.377 17.849 1.00 87.75 97 ARG A C 1
ATOM 768 O O . ARG A 1 97 ? -5.004 1.495 16.993 1.00 87.75 97 ARG A O 1
ATOM 775 N N . MET A 1 98 ? -6.061 3.218 17.983 1.00 87.88 98 MET A N 1
ATOM 776 C CA . MET A 1 98 ? -7.256 3.159 17.135 1.00 87.88 98 MET A CA 1
ATOM 777 C C . MET A 1 98 ? -6.918 3.487 15.676 1.00 87.88 98 MET A C 1
ATOM 779 O O . MET A 1 98 ? -7.338 2.762 14.771 1.00 87.88 98 MET A O 1
ATOM 783 N N . CYS A 1 99 ? -6.078 4.504 15.447 1.00 85.25 99 CYS A N 1
ATOM 784 C CA . CYS A 1 99 ? -5.540 4.802 14.117 1.00 85.25 99 CYS A CA 1
ATOM 785 C C . CYS A 1 99 ? -4.833 3.589 13.517 1.00 85.25 99 CYS A C 1
ATOM 787 O O . CYS A 1 99 ? -5.127 3.183 12.393 1.00 85.25 99 CYS A O 1
ATOM 789 N N . LYS A 1 100 ? -3.939 2.959 14.285 1.00 83.31 100 LYS A N 1
ATOM 790 C CA . LYS A 1 100 ? -3.164 1.812 13.812 1.00 83.31 100 LYS A CA 1
ATOM 791 C C . LYS A 1 100 ? -4.040 0.597 13.497 1.00 83.31 100 LYS A C 1
ATOM 793 O O . LYS A 1 100 ? -3.803 -0.083 12.498 1.00 83.31 100 LYS A O 1
ATOM 798 N N . VAL A 1 101 ? -5.088 0.361 14.288 1.00 85.56 101 VAL A N 1
ATOM 799 C CA . VAL A 1 101 ? -6.096 -0.669 14.004 1.00 85.56 101 VAL A CA 1
ATOM 800 C C . VAL A 1 101 ? -6.817 -0.392 12.688 1.00 85.56 101 VAL A C 1
ATOM 802 O O . VAL A 1 101 ? -6.911 -1.284 11.845 1.00 85.56 101 VAL A O 1
ATOM 805 N N . LEU A 1 102 ? -7.269 0.838 12.459 1.00 84.25 102 LEU A N 1
ATOM 806 C CA . LEU A 1 102 ? -7.927 1.185 11.202 1.00 84.25 102 LEU A CA 1
ATOM 807 C C . LEU A 1 102 ? -6.992 1.102 10.004 1.00 84.25 102 LEU A C 1
ATOM 809 O O . LEU A 1 102 ? -7.386 0.548 8.981 1.00 84.25 102 LEU A O 1
ATOM 813 N N . LEU A 1 103 ? -5.751 1.574 10.126 1.00 81.81 103 LEU A N 1
ATOM 814 C CA . LEU A 1 103 ? -4.740 1.419 9.082 1.00 81.81 103 LEU A CA 1
ATOM 815 C C . LEU A 1 103 ? -4.504 -0.060 8.758 1.00 81.81 103 LEU A C 1
ATOM 817 O O . LEU A 1 103 ? -4.392 -0.415 7.590 1.00 81.81 103 LEU A O 1
ATOM 821 N N . MET A 1 104 ? -4.480 -0.941 9.762 1.00 82.75 104 MET A N 1
ATOM 822 C CA . MET A 1 104 ? -4.346 -2.385 9.552 1.00 82.75 104 MET A CA 1
ATOM 823 C C . MET A 1 104 ? -5.502 -2.974 8.730 1.00 82.75 104 MET A C 1
ATOM 825 O O . MET A 1 104 ? -5.278 -3.837 7.876 1.00 82.75 104 MET A O 1
ATOM 829 N N . PHE A 1 105 ? -6.731 -2.521 8.974 1.00 81.44 105 PHE A N 1
ATOM 830 C CA . PHE A 1 105 ? -7.919 -3.073 8.324 1.00 81.44 105 PHE A CA 1
ATOM 831 C C . PHE A 1 105 ? -8.254 -2.420 6.985 1.00 81.44 105 PHE A C 1
ATOM 833 O O . PHE A 1 105 ? -8.498 -3.123 6.003 1.00 81.44 105 PHE A O 1
ATOM 840 N N . LEU A 1 106 ? -8.252 -1.092 6.939 1.00 82.62 106 LEU A N 1
ATOM 841 C CA . LEU A 1 106 ? -8.596 -0.304 5.759 1.00 82.62 106 LEU A CA 1
ATOM 842 C C . LEU A 1 106 ? -7.397 -0.119 4.825 1.00 82.62 106 LEU A C 1
ATOM 844 O O . LEU A 1 106 ? -7.580 -0.012 3.616 1.00 82.62 106 LEU A O 1
ATOM 848 N N . GLY A 1 107 ? -6.165 -0.162 5.345 1.00 79.69 107 GLY A N 1
ATOM 849 C CA . GLY A 1 107 ? -4.946 0.020 4.549 1.00 79.69 107 GLY A CA 1
ATOM 850 C C . GLY A 1 107 ? -4.791 -1.006 3.426 1.00 79.69 107 GLY A C 1
ATOM 851 O O . GLY A 1 107 ? -4.283 -0.687 2.352 1.00 79.69 107 GLY A O 1
ATOM 852 N N . ARG A 1 108 ? -5.317 -2.224 3.602 1.00 76.25 108 ARG A N 1
ATOM 853 C CA . ARG A 1 108 ? -5.321 -3.261 2.551 1.00 76.25 108 ARG A CA 1
ATOM 854 C C . ARG A 1 108 ? -6.106 -2.872 1.301 1.00 76.25 108 ARG A C 1
ATOM 856 O O . ARG A 1 108 ? -5.857 -3.433 0.237 1.00 76.25 108 ARG A O 1
ATOM 863 N N . HIS A 1 109 ? -7.054 -1.958 1.449 1.00 75.44 109 HIS A N 1
ATOM 864 C CA . HIS A 1 109 ? -7.916 -1.461 0.383 1.00 75.44 109 HIS A CA 1
ATOM 865 C C . HIS A 1 109 ? -7.686 0.030 0.127 1.00 75.44 109 HIS A C 1
ATOM 867 O O . HIS A 1 109 ? -8.493 0.671 -0.542 1.00 75.44 109 HIS A O 1
ATOM 873 N N . ALA A 1 110 ? -6.589 0.580 0.655 1.00 80.50 110 ALA A N 1
ATOM 874 C CA . ALA A 1 110 ? -6.266 1.982 0.497 1.00 80.50 110 ALA A CA 1
ATOM 875 C C . ALA A 1 110 ? -6.179 2.355 -0.988 1.00 80.50 110 ALA A C 1
ATOM 877 O O . ALA A 1 110 ? -5.516 1.657 -1.766 1.00 80.50 110 ALA A O 1
ATOM 878 N N . PRO A 1 111 ? -6.792 3.478 -1.396 1.00 83.12 111 PRO A N 1
ATOM 879 C CA . PRO A 1 111 ? -6.528 4.053 -2.701 1.00 83.12 111 PRO A CA 1
ATOM 880 C C . PRO A 1 111 ? -5.027 4.307 -2.861 1.00 83.12 111 PRO A C 1
ATOM 882 O O . PRO A 1 111 ? -4.368 4.767 -1.932 1.00 83.12 111 PRO A O 1
ATOM 885 N N . ILE A 1 112 ? -4.489 4.069 -4.060 1.00 87.38 112 ILE A N 1
ATOM 886 C CA . ILE A 1 112 ? -3.046 4.207 -4.331 1.00 87.38 112 ILE A CA 1
ATOM 887 C C . ILE A 1 112 ? -2.506 5.570 -3.904 1.00 87.38 112 ILE A C 1
ATOM 889 O O . ILE A 1 112 ? -1.423 5.635 -3.342 1.00 87.38 112 ILE A O 1
ATOM 893 N N . LYS A 1 113 ? -3.283 6.638 -4.104 1.00 86.19 113 LYS A N 1
ATOM 894 C CA . LYS A 1 113 ? -2.898 7.998 -3.707 1.00 86.19 113 LYS A CA 1
ATOM 895 C C . LYS A 1 113 ? -2.589 8.123 -2.214 1.00 86.19 113 LYS A C 1
ATOM 897 O O . LYS A 1 113 ? -1.659 8.830 -1.854 1.00 86.19 113 LYS A O 1
ATOM 902 N N . GLU A 1 114 ? -3.327 7.420 -1.358 1.00 84.38 114 GLU A N 1
ATOM 903 C CA . GLU A 1 114 ? -3.080 7.433 0.089 1.00 84.38 114 GLU A CA 1
ATOM 904 C C . GLU A 1 114 ? -1.784 6.694 0.431 1.00 84.38 114 GLU A C 1
ATOM 906 O O . GLU A 1 114 ? -1.003 7.146 1.264 1.00 84.38 114 GLU A O 1
ATOM 911 N N . ILE A 1 115 ? -1.517 5.587 -0.270 1.00 86.44 115 ILE A N 1
ATOM 912 C CA . ILE A 1 115 ? -0.264 4.837 -0.135 1.00 86.44 115 ILE A CA 1
ATOM 913 C C . ILE A 1 115 ? 0.917 5.701 -0.598 1.00 86.44 115 ILE A C 1
ATOM 915 O O . ILE A 1 115 ? 1.951 5.734 0.060 1.00 86.44 115 ILE A O 1
ATOM 919 N N . GLU A 1 116 ? 0.768 6.426 -1.707 1.00 88.06 116 GLU A N 1
ATOM 920 C CA . GLU A 1 116 ? 1.784 7.346 -2.225 1.00 88.06 116 GLU A CA 1
ATOM 921 C C . GLU A 1 116 ? 2.081 8.474 -1.239 1.00 88.06 116 GLU A C 1
ATOM 923 O O . GLU A 1 116 ? 3.247 8.687 -0.921 1.00 88.06 116 GLU A O 1
ATOM 928 N N . ASN A 1 117 ? 1.050 9.140 -0.707 1.00 85.81 117 ASN A N 1
ATOM 929 C CA . ASN A 1 117 ? 1.217 10.188 0.302 1.00 85.81 117 ASN A CA 1
ATOM 930 C C . ASN A 1 117 ? 1.985 9.655 1.522 1.00 85.81 117 ASN A C 1
ATOM 932 O O . ASN A 1 117 ? 2.991 10.242 1.921 1.00 85.81 117 ASN A O 1
ATOM 936 N N . TYR A 1 118 ? 1.584 8.486 2.036 1.00 83.06 118 TYR A N 1
ATOM 937 C CA . TYR A 1 118 ? 2.269 7.824 3.146 1.00 83.06 118 TYR A CA 1
ATOM 938 C C . TYR A 1 118 ? 3.754 7.554 2.847 1.00 83.06 118 TYR A C 1
ATOM 940 O O . TYR A 1 118 ? 4.625 7.817 3.681 1.00 83.06 118 TYR A O 1
ATOM 948 N N . LEU A 1 119 ? 4.064 7.033 1.655 1.00 85.81 119 LEU A N 1
ATOM 949 C CA . LEU A 1 119 ? 5.439 6.735 1.248 1.00 85.81 119 LEU A CA 1
ATOM 950 C C . LEU A 1 119 ? 6.285 8.004 1.092 1.00 85.81 119 LEU A C 1
ATOM 952 O O . LEU A 1 119 ? 7.449 8.012 1.499 1.00 85.81 119 LEU A O 1
ATOM 956 N N . CYS A 1 120 ? 5.706 9.068 0.537 1.00 84.69 120 CYS A N 1
ATOM 957 C CA . CYS A 1 120 ? 6.384 10.347 0.364 1.00 84.69 120 CYS A CA 1
ATOM 958 C C . CYS A 1 120 ? 6.695 11.014 1.711 1.00 84.69 120 CYS A C 1
ATOM 960 O O . CYS A 1 120 ? 7.793 11.538 1.872 1.00 84.69 120 CYS A O 1
ATOM 962 N N . GLU A 1 121 ? 5.786 10.946 2.687 1.00 82.00 121 GLU A N 1
ATOM 963 C CA . GLU A 1 121 ? 5.955 11.573 4.007 1.00 82.00 121 GLU A CA 1
ATOM 964 C C . GLU A 1 121 ? 6.925 10.824 4.922 1.00 82.00 121 GLU A C 1
ATOM 966 O O . GLU A 1 121 ? 7.693 11.442 5.662 1.00 82.00 121 GLU A O 1
ATOM 971 N N . LYS A 1 122 ? 6.924 9.484 4.895 1.00 74.75 122 LYS A N 1
ATOM 972 C CA . LYS A 1 122 ? 7.819 8.703 5.762 1.00 74.75 122 LYS A CA 1
ATOM 973 C C . LYS A 1 122 ? 9.293 8.853 5.371 1.00 74.75 122 LYS A C 1
ATOM 975 O O . LYS A 1 122 ? 10.147 8.575 6.208 1.00 74.75 122 LYS A O 1
ATOM 980 N N . HIS A 1 123 ? 9.603 9.252 4.129 1.00 67.19 123 HIS A N 1
ATOM 981 C CA . HIS A 1 123 ? 10.966 9.389 3.583 1.00 67.19 123 HIS A CA 1
ATOM 982 C C . HIS A 1 123 ? 11.883 8.167 3.820 1.00 67.19 123 HIS A C 1
ATOM 984 O O . HIS A 1 123 ? 13.110 8.269 3.766 1.00 67.19 123 HIS A O 1
ATOM 990 N N . GLN A 1 124 ? 11.306 6.993 4.088 1.00 71.06 124 GLN A N 1
ATOM 991 C CA . GLN A 1 124 ? 12.037 5.777 4.420 1.00 71.06 124 GLN A CA 1
ATOM 992 C C . GLN A 1 124 ? 12.061 4.828 3.232 1.00 71.06 124 GLN A C 1
ATOM 994 O O . GLN A 1 124 ? 11.030 4.514 2.632 1.00 71.06 124 GLN A O 1
ATOM 999 N N . SER A 1 125 ? 13.253 4.313 2.928 1.00 76.81 125 SER A N 1
ATOM 1000 C CA . SER A 1 125 ? 13.396 3.314 1.880 1.00 76.81 125 SER A CA 1
ATOM 1001 C C . SER A 1 125 ? 12.660 2.032 2.261 1.00 76.81 125 SER A C 1
ATOM 1003 O O . SER A 1 125 ? 12.910 1.477 3.333 1.00 76.81 125 SER A O 1
ATOM 1005 N N . SER A 1 126 ? 11.814 1.525 1.370 1.00 79.06 126 SER A N 1
ATOM 1006 C CA . SER A 1 126 ? 11.000 0.334 1.620 1.00 79.06 126 SER A CA 1
ATOM 1007 C C . SER A 1 126 ? 11.389 -0.791 0.674 1.00 79.06 126 SER A C 1
ATOM 1009 O O . SER A 1 126 ? 11.446 -0.606 -0.540 1.00 79.06 126 SER A O 1
ATOM 1011 N N . THR A 1 127 ? 11.661 -1.980 1.212 1.00 82.62 127 THR A N 1
ATOM 1012 C CA . THR A 1 127 ? 11.930 -3.152 0.368 1.00 82.62 127 THR A CA 1
ATOM 1013 C C . THR A 1 127 ? 10.629 -3.590 -0.291 1.00 82.62 127 THR A C 1
ATOM 1015 O O . THR A 1 127 ? 9.677 -3.944 0.393 1.00 82.62 127 THR A O 1
ATOM 1018 N N . ILE A 1 128 ? 10.597 -3.570 -1.620 1.00 79.88 128 ILE A N 1
ATOM 1019 C CA . ILE A 1 128 ? 9.415 -3.932 -2.411 1.00 79.88 128 ILE A CA 1
ATOM 1020 C C . ILE A 1 128 ? 9.476 -5.408 -2.806 1.00 79.88 128 ILE A C 1
ATOM 1022 O O . ILE A 1 128 ? 8.503 -6.151 -2.750 1.00 79.88 128 ILE A O 1
ATOM 1026 N N . VAL A 1 129 ? 10.669 -5.825 -3.220 1.00 78.25 129 VAL A N 1
ATOM 1027 C CA . VAL A 1 129 ? 11.027 -7.180 -3.637 1.00 78.25 129 VAL A CA 1
ATOM 1028 C C . VAL A 1 129 ? 12.400 -7.454 -3.039 1.00 78.25 129 VAL A C 1
ATOM 1030 O O . VAL A 1 129 ? 13.157 -6.514 -2.829 1.00 78.25 129 VAL A O 1
ATOM 1033 N N . THR A 1 130 ? 12.774 -8.719 -2.835 1.00 79.38 130 THR A N 1
ATOM 1034 C CA . THR A 1 130 ? 14.048 -9.144 -2.217 1.00 79.38 130 THR A CA 1
ATOM 1035 C C . THR A 1 130 ? 15.280 -8.310 -2.602 1.00 79.38 130 THR A C 1
ATOM 1037 O O . THR A 1 130 ? 16.135 -8.082 -1.755 1.00 79.38 130 THR A O 1
ATOM 1040 N N . ASN A 1 131 ? 15.377 -7.841 -3.856 1.00 87.62 131 ASN A N 1
ATOM 1041 C CA . ASN A 1 131 ? 16.526 -7.067 -4.342 1.00 87.62 131 ASN A CA 1
ATOM 1042 C C . ASN A 1 131 ? 16.199 -5.621 -4.758 1.00 87.62 131 ASN A C 1
ATOM 1044 O O . ASN A 1 131 ? 17.073 -4.958 -5.302 1.00 87.62 131 ASN A O 1
ATOM 1048 N N . PHE A 1 132 ? 14.971 -5.136 -4.557 1.00 89.12 132 PHE A N 1
ATOM 1049 C CA . PHE A 1 132 ? 14.554 -3.791 -4.963 1.00 89.12 132 PHE A CA 1
ATOM 1050 C C . PHE A 1 132 ? 14.074 -2.989 -3.759 1.00 89.12 132 PHE A C 1
ATOM 1052 O O . PHE A 1 132 ? 13.135 -3.393 -3.065 1.00 89.12 132 PHE A O 1
ATOM 1059 N N . LYS A 1 133 ? 14.697 -1.831 -3.550 1.00 91.31 133 LYS A N 1
ATOM 1060 C CA . LYS A 1 133 ? 14.294 -0.859 -2.536 1.00 91.31 133 LYS A CA 1
ATOM 1061 C C . LYS A 1 133 ? 13.664 0.349 -3.211 1.00 91.31 133 LYS A C 1
ATOM 1063 O O . LYS A 1 133 ? 14.294 0.959 -4.070 1.00 91.31 133 LYS A O 1
ATOM 1068 N N . LEU A 1 134 ? 12.440 0.678 -2.815 1.00 89.81 134 LEU A N 1
ATOM 1069 C CA . LEU A 1 134 ? 11.822 1.968 -3.095 1.00 89.81 134 LEU A CA 1
ATOM 1070 C C . LEU A 1 134 ? 12.566 3.025 -2.287 1.00 89.81 134 LEU A C 1
ATOM 1072 O O . LEU A 1 134 ? 12.783 2.817 -1.094 1.00 89.81 134 LEU A O 1
ATOM 1076 N N . CYS A 1 135 ? 12.955 4.124 -2.915 1.00 90.00 135 CYS A N 1
ATOM 1077 C CA . CYS A 1 135 ? 13.615 5.243 -2.254 1.00 90.00 135 CYS A CA 1
ATOM 1078 C C . CYS A 1 135 ? 12.702 6.480 -2.310 1.00 90.00 135 CYS A C 1
ATOM 1080 O O . CYS A 1 135 ? 11.503 6.378 -2.070 1.00 90.00 135 CYS A O 1
ATOM 1082 N N . GLU A 1 136 ? 13.265 7.646 -2.610 1.00 88.50 136 GLU A N 1
ATOM 1083 C CA . GLU A 1 136 ? 12.539 8.900 -2.737 1.00 88.50 136 GLU A CA 1
ATOM 1084 C C . GLU A 1 136 ? 1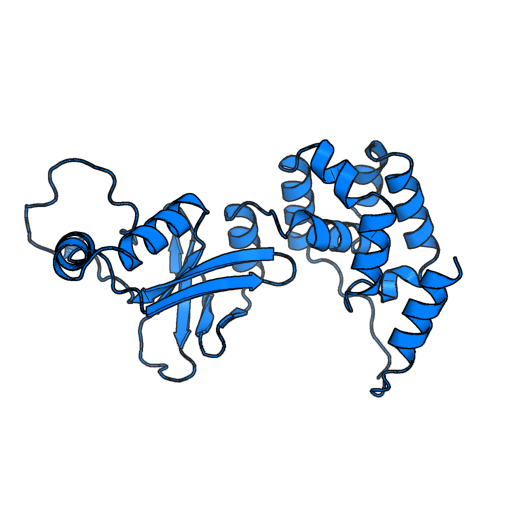1.663 8.974 -3.998 1.00 88.50 136 GLU A C 1
ATOM 1086 O O . GLU A 1 136 ? 11.950 8.350 -5.028 1.00 88.50 136 GLU A O 1
ATOM 1091 N N . GLU A 1 137 ? 10.612 9.790 -3.923 1.00 90.56 137 GLU A N 1
ATOM 1092 C CA . GLU A 1 137 ? 9.901 10.281 -5.101 1.00 90.56 137 GLU A CA 1
ATOM 1093 C C . GLU A 1 137 ? 10.856 11.130 -5.949 1.00 90.56 137 GLU A C 1
ATOM 1095 O O . GLU A 1 137 ? 11.579 11.983 -5.433 1.00 90.56 137 GLU A O 1
ATOM 1100 N N . ILE A 1 138 ? 10.857 10.895 -7.260 1.00 87.88 138 ILE A N 1
ATOM 1101 C CA . ILE A 1 138 ? 11.676 11.657 -8.210 1.00 87.88 138 ILE A CA 1
ATOM 1102 C C . ILE A 1 138 ? 10.850 12.402 -9.256 1.00 87.88 138 ILE A C 1
ATOM 1104 O O . ILE A 1 138 ? 11.417 13.204 -9.996 1.00 87.88 138 ILE A O 1
ATOM 1108 N N . ALA A 1 139 ? 9.551 12.108 -9.351 1.00 85.00 139 ALA A N 1
ATOM 1109 C CA . ALA A 1 139 ? 8.610 12.756 -10.255 1.00 85.00 139 ALA A CA 1
ATOM 1110 C C . ALA A 1 139 ? 7.169 12.323 -9.958 1.00 85.00 139 ALA A C 1
ATOM 1112 O O . ALA A 1 139 ? 6.933 11.286 -9.329 1.00 85.00 139 ALA A O 1
ATOM 1113 N N . LYS A 1 140 ? 6.210 13.061 -10.523 1.00 78.81 140 LYS A N 1
ATOM 1114 C CA . LYS A 1 140 ? 4.781 12.798 -10.373 1.00 78.81 140 LYS A CA 1
ATOM 1115 C C . LYS A 1 140 ? 4.044 13.007 -11.687 1.00 78.81 140 LYS A C 1
ATOM 1117 O O . LYS A 1 140 ? 4.062 14.100 -12.232 1.00 78.81 140 LYS A O 1
ATOM 1122 N N . ALA A 1 141 ? 3.352 11.969 -12.147 1.00 72.00 141 ALA A N 1
ATOM 1123 C CA . ALA A 1 141 ? 2.430 12.056 -13.278 1.00 72.00 141 ALA A CA 1
ATOM 1124 C C . ALA A 1 141 ? 0.997 11.785 -12.781 1.00 72.00 141 ALA A C 1
ATOM 1126 O O . ALA A 1 141 ? 0.491 12.481 -11.904 1.00 72.00 141 ALA A O 1
ATOM 1127 N N . ASN A 1 142 ? 0.352 10.723 -13.278 1.00 74.31 142 ASN A N 1
ATOM 1128 C CA . ASN A 1 142 ? -0.914 10.227 -12.713 1.00 74.31 142 ASN A CA 1
ATOM 1129 C C . ASN A 1 142 ? -0.733 9.589 -11.322 1.00 74.31 142 ASN A C 1
ATOM 1131 O O . ASN A 1 142 ? -1.677 9.548 -10.537 1.00 74.31 142 ASN A O 1
ATOM 1135 N N . HIS A 1 143 ? 0.476 9.091 -11.066 1.00 83.19 143 HIS A N 1
ATOM 1136 C CA . HIS A 1 143 ? 0.944 8.420 -9.859 1.00 83.19 143 HIS A CA 1
ATOM 1137 C C . HIS A 1 143 ? 2.382 8.869 -9.593 1.00 83.19 143 HIS A C 1
ATOM 1139 O O . HIS A 1 143 ? 3.069 9.329 -10.519 1.00 83.19 143 HIS A O 1
ATOM 1145 N N . CYS A 1 144 ? 2.825 8.747 -8.348 1.00 86.38 144 CYS A N 1
ATOM 1146 C CA . CYS A 1 144 ? 4.197 9.042 -7.963 1.00 86.38 144 CYS A CA 1
ATOM 1147 C C . CYS A 1 144 ? 5.151 8.032 -8.611 1.00 86.38 144 CYS A C 1
ATOM 1149 O O . CYS A 1 144 ? 4.866 6.832 -8.710 1.00 86.38 144 CYS A O 1
ATOM 1151 N N . ILE A 1 145 ? 6.296 8.535 -9.068 1.00 89.69 145 ILE A N 1
ATOM 1152 C CA . ILE A 1 145 ? 7.380 7.725 -9.609 1.00 89.69 145 ILE A CA 1
ATOM 1153 C C . ILE A 1 145 ? 8.556 7.844 -8.654 1.00 89.69 145 ILE A C 1
ATOM 1155 O O . ILE A 1 145 ? 9.086 8.925 -8.395 1.00 89.69 145 ILE A O 1
ATOM 1159 N N . PHE A 1 146 ? 8.969 6.698 -8.142 1.00 90.88 146 PHE A N 1
ATOM 1160 C CA . PHE A 1 146 ? 9.979 6.592 -7.107 1.00 90.88 146 PHE A CA 1
ATOM 1161 C C . PHE A 1 146 ? 11.272 6.041 -7.689 1.00 90.88 146 PHE A C 1
ATOM 1163 O O . PHE A 1 146 ? 11.252 5.157 -8.553 1.00 90.88 146 PHE A O 1
ATOM 1170 N N . ARG A 1 147 ? 12.410 6.512 -7.180 1.00 92.12 147 ARG A N 1
ATOM 1171 C CA . ARG A 1 147 ? 13.698 5.880 -7.468 1.00 92.12 147 ARG A CA 1
ATOM 1172 C C . ARG A 1 147 ? 13.713 4.472 -6.876 1.00 92.12 147 ARG A C 1
ATOM 1174 O O . ARG A 1 147 ? 13.244 4.259 -5.759 1.00 92.12 147 ARG A O 1
ATOM 1181 N N . VAL A 1 148 ? 14.293 3.529 -7.614 1.00 92.56 148 VAL A N 1
ATOM 1182 C CA . VAL A 1 148 ? 14.534 2.170 -7.126 1.00 92.56 148 VAL A CA 1
ATOM 1183 C C . VAL A 1 148 ? 16.021 1.878 -7.100 1.00 92.56 148 VAL A C 1
ATOM 1185 O O . VAL A 1 148 ? 16.715 2.047 -8.101 1.00 92.56 148 VAL A O 1
ATOM 1188 N N . GLU A 1 149 ? 16.494 1.369 -5.969 1.00 92.38 149 GLU A N 1
ATOM 1189 C CA . GLU A 1 149 ? 17.824 0.786 -5.853 1.00 92.38 149 GLU A CA 1
ATOM 1190 C C . GLU A 1 149 ? 17.740 -0.737 -6.023 1.00 92.38 149 GLU A C 1
ATOM 1192 O O . GLU A 1 149 ? 17.029 -1.425 -5.282 1.00 92.38 149 GLU A O 1
ATOM 1197 N N . ASN A 1 150 ? 18.484 -1.277 -6.993 1.00 92.12 150 ASN A N 1
ATOM 1198 C CA . ASN A 1 150 ? 18.713 -2.714 -7.105 1.00 92.12 150 ASN A CA 1
ATOM 1199 C C . ASN A 1 150 ? 19.926 -3.107 -6.256 1.00 92.12 150 ASN A C 1
ATOM 1201 O O . ASN A 1 150 ? 21.066 -2.828 -6.628 1.00 92.12 150 ASN A O 1
ATOM 1205 N N . THR A 1 151 ? 19.697 -3.820 -5.154 1.00 87.50 151 THR A N 1
ATOM 1206 C CA . THR A 1 151 ? 20.754 -4.202 -4.202 1.00 87.50 151 THR A CA 1
ATOM 1207 C C . THR A 1 151 ? 21.799 -5.147 -4.798 1.00 87.50 151 THR A C 1
ATOM 1209 O O . THR A 1 151 ? 22.891 -5.275 -4.251 1.00 87.50 151 THR A O 1
ATOM 1212 N N . LYS A 1 152 ? 21.495 -5.798 -5.931 1.00 89.69 152 LYS A N 1
ATOM 1213 C CA . LYS A 1 152 ? 22.443 -6.641 -6.676 1.00 89.69 152 LYS A CA 1
ATOM 1214 C C . LYS A 1 152 ? 23.142 -5.907 -7.820 1.00 89.69 152 LYS A C 1
ATOM 1216 O O . LYS A 1 152 ? 24.226 -6.319 -8.222 1.00 89.69 152 LYS A O 1
ATOM 1221 N N . ARG A 1 153 ? 22.522 -4.863 -8.379 1.00 89.00 153 ARG A N 1
ATOM 1222 C CA . ARG A 1 153 ? 23.012 -4.115 -9.551 1.00 89.00 153 ARG A CA 1
ATOM 1223 C C . ARG A 1 153 ? 22.798 -2.613 -9.341 1.00 89.00 153 ARG A C 1
ATOM 1225 O O . ARG A 1 153 ? 21.977 -1.988 -10.000 1.00 89.00 153 ARG A O 1
ATOM 1232 N N . CYS A 1 154 ? 23.560 -2.027 -8.423 1.00 83.94 154 CYS A N 1
ATOM 1233 C CA . CYS A 1 154 ? 23.378 -0.642 -7.967 1.00 83.94 154 CYS A CA 1
ATOM 1234 C C . CYS A 1 154 ? 23.607 0.446 -9.036 1.00 83.94 154 CYS A C 1
ATOM 1236 O O . CYS A 1 154 ? 23.249 1.598 -8.821 1.00 83.94 154 CYS A O 1
ATOM 1238 N N . HIS A 1 155 ? 24.200 0.103 -10.183 1.00 85.19 155 HIS A N 1
ATOM 1239 C CA . HIS A 1 155 ? 24.413 1.030 -11.299 1.00 85.19 155 HIS A CA 1
ATOM 1240 C C . HIS A 1 155 ? 23.177 1.190 -12.196 1.00 85.19 155 HIS A C 1
ATOM 1242 O O . HIS A 1 155 ? 23.139 2.099 -13.028 1.00 85.19 155 HIS A O 1
ATOM 1248 N N . GLU A 1 156 ? 22.183 0.307 -12.066 1.00 86.81 156 GLU A N 1
ATOM 1249 C CA . GLU A 1 156 ? 20.964 0.387 -12.861 1.00 86.81 156 GLU A CA 1
ATOM 1250 C C . GLU A 1 156 ? 20.137 1.601 -12.446 1.00 86.81 156 GLU A C 1
ATOM 1252 O O . GLU A 1 156 ? 19.846 1.821 -11.271 1.00 86.81 156 GLU A O 1
ATOM 1257 N N . LYS A 1 157 ? 19.724 2.391 -13.437 1.00 89.00 157 LYS A N 1
ATOM 1258 C CA . LYS A 1 157 ? 18.807 3.507 -13.224 1.00 89.00 157 LYS A CA 1
ATOM 1259 C C . LYS A 1 157 ? 17.386 2.979 -13.336 1.00 89.00 157 LYS A C 1
ATOM 1261 O O . LYS A 1 157 ? 16.835 2.937 -14.433 1.00 89.00 157 LYS A O 1
ATOM 1266 N N . LEU A 1 158 ? 16.824 2.561 -12.207 1.00 90.94 158 LEU A N 1
ATOM 1267 C CA . LEU A 1 158 ? 15.477 2.006 -12.135 1.00 90.94 158 LEU A CA 1
ATOM 1268 C C . LEU A 1 158 ? 14.519 2.953 -11.422 1.00 90.94 158 LEU A C 1
ATOM 1270 O O . LEU A 1 158 ? 14.904 3.751 -10.561 1.00 90.94 158 LEU A O 1
ATOM 1274 N N . VAL A 1 159 ? 13.250 2.825 -11.783 1.00 91.81 159 VAL A N 1
ATOM 1275 C CA . VAL A 1 159 ? 12.139 3.522 -11.145 1.00 91.81 159 VAL A CA 1
ATOM 1276 C C . VAL A 1 159 ? 11.009 2.543 -10.863 1.00 91.81 159 VAL A C 1
ATOM 1278 O O . VAL A 1 159 ? 10.902 1.504 -11.515 1.00 91.81 159 VAL A O 1
ATOM 1281 N N . ALA A 1 160 ? 10.162 2.876 -9.896 1.00 91.62 160 ALA A N 1
ATOM 1282 C CA . ALA A 1 160 ? 8.931 2.151 -9.633 1.00 91.62 160 ALA A CA 1
ATOM 1283 C C . ALA A 1 160 ? 7.733 3.085 -9.610 1.00 91.62 160 ALA A C 1
ATOM 1285 O O . ALA A 1 160 ? 7.822 4.245 -9.209 1.00 91.62 160 ALA A O 1
ATOM 1286 N N . LYS A 1 161 ? 6.601 2.519 -10.012 1.00 91.50 161 LYS A N 1
ATOM 1287 C CA . LYS A 1 161 ? 5.286 3.139 -9.937 1.00 91.50 161 LYS A CA 1
ATOM 1288 C C . LYS A 1 161 ? 4.317 2.144 -9.305 1.00 91.50 161 LYS A C 1
ATOM 1290 O O . LYS A 1 161 ? 4.354 0.957 -9.646 1.00 91.50 161 LYS A O 1
ATOM 1295 N N . LEU A 1 162 ? 3.462 2.628 -8.406 1.00 90.81 162 LEU A N 1
ATOM 1296 C CA . LEU A 1 162 ? 2.320 1.860 -7.916 1.00 90.81 162 LEU A CA 1
ATOM 1297 C C . LEU A 1 162 ? 1.205 1.881 -8.964 1.00 90.81 162 LEU A C 1
ATOM 1299 O O . LEU A 1 162 ? 0.951 2.917 -9.578 1.00 90.81 162 LEU A O 1
ATOM 1303 N N . ILE A 1 163 ? 0.573 0.735 -9.194 1.00 87.88 163 ILE A N 1
ATOM 1304 C CA . ILE A 1 163 ? -0.405 0.562 -10.271 1.00 87.88 163 ILE A CA 1
ATOM 1305 C C . ILE A 1 163 ? -1.756 0.089 -9.744 1.00 87.88 163 ILE A C 1
ATOM 1307 O O . ILE A 1 163 ? -1.832 -0.652 -8.761 1.00 87.88 163 ILE A O 1
ATOM 1311 N N . ASP A 1 164 ? -2.826 0.525 -10.410 1.00 84.94 164 ASP A N 1
ATOM 1312 C CA . ASP A 1 164 ? -4.194 0.104 -10.097 1.00 84.94 164 ASP A CA 1
ATOM 1313 C C . ASP A 1 164 ? -4.564 -1.238 -10.745 1.00 84.94 164 ASP A C 1
ATOM 1315 O O . ASP A 1 164 ? -3.814 -1.820 -11.528 1.00 84.94 164 ASP A O 1
ATOM 1319 N N . GLU A 1 165 ? -5.751 -1.752 -10.418 1.00 83.00 165 GLU A N 1
ATOM 1320 C CA . GLU A 1 165 ? -6.236 -3.026 -10.960 1.00 83.00 165 GLU A CA 1
ATOM 1321 C C . GLU A 1 165 ? -6.387 -2.996 -12.495 1.00 83.00 165 GLU A C 1
ATOM 1323 O O . GLU A 1 165 ? -6.219 -4.017 -13.165 1.00 83.00 165 GLU A O 1
ATOM 1328 N N . LYS A 1 166 ? -6.698 -1.833 -13.084 1.00 84.19 166 LYS A N 1
ATOM 1329 C CA . LYS A 1 166 ? -6.838 -1.693 -14.542 1.00 84.19 166 LYS A CA 1
ATOM 1330 C C . LYS A 1 166 ? -5.472 -1.762 -15.218 1.00 84.19 166 LYS A C 1
ATOM 1332 O O . LYS A 1 166 ? -5.340 -2.425 -16.247 1.00 84.19 166 LYS A O 1
ATOM 1337 N N . GLU A 1 167 ? -4.473 -1.101 -14.646 1.00 85.38 167 GLU A N 1
ATOM 1338 C CA . GLU A 1 167 ? -3.080 -1.142 -15.089 1.00 85.38 167 GLU A CA 1
ATOM 1339 C C . GLU A 1 167 ? -2.468 -2.535 -14.886 1.00 85.38 167 GLU A C 1
ATOM 1341 O O . GLU A 1 167 ? -1.772 -3.025 -15.776 1.00 85.38 167 GLU A O 1
ATOM 1346 N N . LEU A 1 168 ? -2.799 -3.228 -13.792 1.00 84.88 168 LEU A N 1
ATOM 1347 C CA . LEU A 1 168 ? -2.393 -4.618 -13.569 1.00 84.88 168 LEU A CA 1
ATOM 1348 C C . LEU A 1 168 ? -2.938 -5.539 -14.666 1.00 84.88 168 LEU A C 1
ATOM 1350 O O . LEU A 1 168 ? -2.166 -6.232 -15.326 1.00 84.88 168 LEU A O 1
ATOM 1354 N N . LYS A 1 169 ? -4.248 -5.481 -14.936 1.00 85.19 169 LYS A N 1
ATOM 1355 C CA . LYS A 1 169 ? -4.886 -6.271 -16.007 1.00 85.19 169 LYS A CA 1
ATOM 1356 C C . LYS A 1 169 ? -4.296 -5.974 -17.382 1.00 85.19 169 LYS A C 1
ATOM 1358 O O . LYS A 1 169 ? -4.195 -6.864 -18.225 1.00 85.19 169 LYS A O 1
ATOM 1363 N N . PHE A 1 170 ? -3.918 -4.721 -17.632 1.00 83.88 170 PHE A N 1
ATOM 1364 C CA . PHE A 1 170 ? -3.230 -4.338 -18.861 1.00 83.88 170 PHE A CA 1
ATOM 1365 C C . PHE A 1 170 ? -1.872 -5.040 -18.983 1.00 83.88 170 PHE A C 1
ATOM 1367 O O . PHE A 1 170 ? -1.584 -5.641 -20.018 1.00 83.88 170 PHE A O 1
ATOM 1374 N N . MET A 1 171 ? -1.077 -5.024 -17.914 1.00 80.06 171 MET A N 1
ATOM 1375 C CA . MET A 1 171 ? 0.225 -5.686 -17.874 1.00 80.06 171 MET A CA 1
ATOM 1376 C C . MET A 1 171 ? 0.099 -7.220 -18.005 1.00 80.06 171 MET A C 1
ATOM 1378 O O . MET A 1 171 ? 0.856 -7.832 -18.760 1.00 80.06 171 MET A O 1
ATOM 1382 N N . GLU A 1 172 ? -0.912 -7.842 -17.384 1.00 84.00 172 GLU A N 1
ATOM 1383 C CA . GLU A 1 172 ? -1.219 -9.282 -17.535 1.00 84.00 172 GLU A CA 1
ATOM 1384 C C . GLU A 1 172 ? -1.579 -9.636 -18.974 1.00 84.00 172 GLU A C 1
ATOM 1386 O O . GLU A 1 172 ? -1.122 -10.641 -19.530 1.00 84.00 172 GLU A O 1
ATOM 1391 N N . ARG A 1 173 ? -2.367 -8.774 -19.615 1.00 82.38 173 ARG A N 1
ATOM 1392 C CA . ARG A 1 173 ? -2.759 -8.963 -21.005 1.00 82.38 173 ARG A CA 1
ATOM 1393 C C . ARG A 1 173 ? -1.568 -8.846 -21.948 1.00 82.38 173 ARG A C 1
ATOM 1395 O O . ARG A 1 173 ? -1.449 -9.659 -22.853 1.00 82.38 173 ARG A O 1
ATOM 1402 N N . ILE A 1 174 ? -0.665 -7.895 -21.724 1.00 76.88 174 ILE A N 1
ATOM 1403 C CA . ILE A 1 174 ? 0.559 -7.777 -22.527 1.00 76.88 174 ILE A CA 1
ATOM 1404 C C . ILE A 1 174 ? 1.443 -9.013 -22.378 1.00 76.88 174 ILE A C 1
ATOM 1406 O O . ILE A 1 174 ? 1.944 -9.522 -23.376 1.00 76.88 174 ILE A O 1
ATOM 1410 N N . HIS A 1 175 ? 1.600 -9.527 -21.158 1.00 72.44 175 HIS A N 1
ATOM 1411 C CA . HIS A 1 175 ? 2.428 -10.707 -20.905 1.00 72.44 175 HIS A CA 1
ATOM 1412 C C . HIS A 1 175 ? 1.861 -11.990 -21.546 1.00 72.44 175 HIS A C 1
ATOM 1414 O O . HIS A 1 175 ? 2.588 -12.958 -21.756 1.00 72.44 175 HIS A O 1
ATOM 1420 N N . THR A 1 176 ? 0.562 -12.021 -21.852 1.00 78.38 176 THR A N 1
ATOM 1421 C CA . THR A 1 176 ? -0.104 -13.166 -22.498 1.00 78.38 176 THR A CA 1
ATOM 1422 C C . THR A 1 176 ? -0.196 -13.044 -24.021 1.00 78.38 176 THR A C 1
ATOM 1424 O O . THR A 1 176 ? -0.551 -14.021 -24.681 1.00 78.38 176 THR A O 1
ATOM 1427 N N . LEU A 1 177 ? 0.148 -11.887 -24.600 1.00 71.62 177 LEU A N 1
ATOM 1428 C CA . LEU A 1 177 ? 0.241 -11.723 -26.051 1.00 71.62 177 LEU A CA 1
ATOM 1429 C C . LEU A 1 177 ? 1.449 -12.496 -26.605 1.00 71.62 177 LEU A C 1
ATOM 1431 O O . LEU A 1 177 ? 2.515 -12.550 -25.992 1.00 71.62 177 LEU A O 1
ATOM 1435 N N . GLY A 1 178 ? 1.286 -13.090 -27.790 1.00 62.47 178 GLY A N 1
ATOM 1436 C CA . GLY A 1 178 ? 2.382 -13.746 -28.506 1.00 62.47 178 GLY A CA 1
ATOM 1437 C C . GLY A 1 178 ? 3.519 -12.770 -28.827 1.00 62.47 178 GLY A C 1
ATOM 1438 O O . GLY A 1 178 ? 3.318 -11.559 -28.890 1.00 62.47 178 GLY A O 1
ATOM 1439 N N . THR A 1 179 ? 4.726 -13.287 -29.062 1.00 64.88 179 THR A N 1
ATOM 1440 C CA . THR A 1 179 ? 5.953 -12.479 -29.191 1.00 64.88 179 THR A CA 1
ATOM 1441 C C . THR A 1 179 ? 5.899 -11.400 -30.275 1.00 64.88 179 THR A C 1
ATOM 1443 O O . THR A 1 179 ? 6.485 -10.342 -30.077 1.00 64.88 179 THR A O 1
ATOM 1446 N N . GLN A 1 180 ? 5.195 -11.615 -31.392 1.00 64.50 180 GLN A N 1
ATOM 1447 C CA . GLN A 1 180 ? 5.057 -10.605 -32.454 1.00 64.50 180 GLN A CA 1
ATOM 1448 C C . GLN A 1 180 ? 4.068 -9.484 -32.098 1.00 64.50 180 GLN A C 1
ATOM 1450 O O . GLN A 1 180 ? 4.409 -8.309 -32.241 1.00 64.50 180 GLN A O 1
ATOM 1455 N N . ASP A 1 181 ? 2.885 -9.825 -31.581 1.00 62.75 181 ASP A N 1
ATOM 1456 C CA . ASP A 1 181 ? 1.870 -8.838 -31.181 1.00 62.75 181 ASP A CA 1
ATOM 1457 C C . ASP A 1 181 ? 2.323 -8.034 -29.954 1.00 62.75 181 ASP A C 1
ATOM 1459 O O . ASP A 1 181 ? 2.136 -6.816 -29.884 1.00 62.75 181 ASP A O 1
ATOM 1463 N N . ALA A 1 182 ? 2.990 -8.706 -29.009 1.00 62.53 182 ALA A N 1
ATOM 1464 C CA . ALA A 1 182 ? 3.610 -8.074 -27.856 1.00 62.53 182 ALA A CA 1
ATOM 1465 C C . ALA A 1 182 ? 4.753 -7.144 -28.281 1.00 62.53 182 ALA A C 1
ATOM 1467 O O . ALA A 1 182 ? 4.822 -6.027 -27.785 1.00 62.53 182 ALA A O 1
ATOM 1468 N N . ALA A 1 183 ? 5.618 -7.545 -29.222 1.00 61.00 183 ALA A N 1
ATOM 1469 C CA . ALA A 1 183 ? 6.737 -6.709 -29.665 1.00 61.00 183 ALA A CA 1
ATOM 1470 C C . ALA A 1 183 ? 6.275 -5.379 -30.278 1.00 61.00 183 ALA A C 1
ATOM 1472 O O . ALA A 1 183 ? 6.840 -4.338 -29.952 1.00 61.00 183 ALA A O 1
ATOM 1473 N N . HIS A 1 184 ? 5.225 -5.393 -31.106 1.00 63.91 184 HIS A N 1
ATOM 1474 C CA . HIS A 1 184 ? 4.665 -4.162 -31.671 1.00 63.91 184 HIS A CA 1
ATOM 1475 C C . HIS A 1 184 ? 4.023 -3.275 -30.589 1.00 63.91 184 HIS A C 1
ATOM 1477 O O . HIS A 1 184 ? 4.230 -2.064 -30.573 1.00 63.91 184 HIS A O 1
ATOM 1483 N N . ALA A 1 185 ? 3.280 -3.865 -29.645 1.00 62.91 185 ALA A N 1
ATOM 1484 C CA . ALA A 1 185 ? 2.670 -3.119 -28.540 1.00 62.91 185 ALA A CA 1
ATOM 1485 C C . ALA A 1 185 ? 3.705 -2.565 -27.535 1.00 62.91 185 ALA A C 1
ATOM 1487 O O . ALA A 1 185 ? 3.495 -1.503 -26.950 1.00 62.91 185 ALA A O 1
ATOM 1488 N N . LEU A 1 186 ? 4.823 -3.272 -27.344 1.00 64.12 186 LEU A N 1
ATOM 1489 C CA . LEU A 1 186 ? 5.879 -2.953 -26.378 1.00 64.12 186 LEU A CA 1
ATOM 1490 C C . LEU A 1 186 ? 6.991 -2.068 -26.949 1.00 64.12 186 LEU A C 1
ATOM 1492 O O . LEU A 1 186 ? 7.777 -1.539 -26.168 1.00 64.12 186 LEU A O 1
ATOM 1496 N N . GLN A 1 187 ? 7.059 -1.864 -28.270 1.00 61.97 187 GLN A N 1
ATOM 1497 C CA . GLN A 1 187 ? 8.137 -1.108 -28.929 1.00 61.97 187 GLN A CA 1
ATOM 1498 C C . GLN A 1 187 ? 8.324 0.312 -28.367 1.00 61.97 187 GLN A C 1
ATOM 1500 O O . GLN A 1 187 ? 9.416 0.878 -28.432 1.00 61.97 187 GLN A O 1
ATOM 1505 N N . HIS A 1 188 ? 7.264 0.895 -27.811 1.00 64.38 188 HIS A N 1
ATOM 1506 C CA . HIS A 1 188 ? 7.268 2.250 -27.261 1.00 64.38 188 HIS A CA 1
ATOM 1507 C C . HIS A 1 188 ? 7.188 2.294 -25.733 1.00 64.38 188 HIS A C 1
ATOM 1509 O O . HIS A 1 188 ? 7.166 3.383 -25.159 1.00 64.38 188 HIS A O 1
ATOM 1515 N N . LEU A 1 189 ? 7.151 1.134 -25.076 1.00 66.50 189 LEU A N 1
ATOM 1516 C CA . LEU A 1 189 ? 7.093 1.042 -23.627 1.00 66.50 189 LEU A CA 1
ATOM 1517 C C . LEU A 1 189 ? 8.499 0.971 -23.043 1.00 66.50 189 LEU A C 1
ATOM 1519 O O . LEU A 1 189 ? 9.403 0.338 -23.588 1.00 66.50 189 LEU A O 1
ATOM 1523 N N . VAL A 1 190 ? 8.678 1.642 -21.908 1.00 72.44 190 VAL A N 1
ATOM 1524 C CA . VAL A 1 190 ? 9.903 1.517 -21.125 1.00 72.44 190 VAL A CA 1
ATOM 1525 C C . VAL A 1 190 ? 10.005 0.079 -20.628 1.00 72.44 190 VAL A C 1
ATOM 1527 O O . VAL A 1 190 ? 9.004 -0.527 -20.237 1.00 72.44 190 VAL A O 1
ATOM 1530 N N . LYS A 1 191 ? 11.211 -0.487 -20.672 1.00 79.69 191 LYS A N 1
ATOM 1531 C CA . LYS A 1 191 ? 11.432 -1.882 -20.309 1.00 79.69 191 LYS A CA 1
ATOM 1532 C C . LYS A 1 191 ? 11.003 -2.128 -18.861 1.00 79.69 191 LYS A C 1
ATOM 1534 O O . LYS A 1 191 ? 11.528 -1.520 -17.928 1.00 79.69 191 LYS A O 1
ATOM 1539 N N . CYS A 1 192 ? 10.056 -3.045 -18.690 1.00 82.56 192 CYS A N 1
ATOM 1540 C CA . CYS A 1 192 ? 9.631 -3.541 -17.388 1.00 82.56 192 CYS A CA 1
ATOM 1541 C C . CYS A 1 192 ? 10.633 -4.595 -16.901 1.00 82.56 192 CYS A C 1
ATOM 1543 O O . CYS A 1 192 ? 10.772 -5.651 -17.517 1.00 82.56 192 CYS A O 1
ATOM 1545 N N . GLU A 1 193 ? 11.310 -4.325 -15.787 1.00 84.69 193 GLU A N 1
ATOM 1546 C CA . GLU A 1 193 ? 12.238 -5.273 -15.159 1.00 84.69 193 GLU A CA 1
ATOM 1547 C C . GLU A 1 193 ? 11.485 -6.296 -14.309 1.00 84.69 193 GLU A C 1
ATOM 1549 O O . GLU A 1 193 ? 11.775 -7.493 -14.338 1.00 84.69 193 GLU A O 1
ATOM 1554 N N . LYS A 1 194 ? 10.518 -5.822 -13.518 1.00 86.19 194 LYS A N 1
ATOM 1555 C CA . LYS A 1 194 ? 9.730 -6.670 -12.627 1.00 86.19 194 LYS A CA 1
ATOM 1556 C C . LYS A 1 194 ? 8.439 -5.979 -12.229 1.00 86.19 194 LYS A C 1
ATOM 1558 O O . LYS A 1 194 ? 8.357 -4.766 -12.168 1.00 86.19 194 LYS A O 1
ATOM 1563 N N . TRP A 1 195 ? 7.455 -6.773 -11.865 1.00 87.12 195 TRP A N 1
ATOM 1564 C CA . TRP A 1 195 ? 6.207 -6.337 -11.273 1.00 87.12 195 TRP A CA 1
ATOM 1565 C C . TRP A 1 195 ? 5.767 -7.384 -10.259 1.00 87.12 195 TRP A C 1
ATOM 1567 O O . TRP A 1 195 ? 6.040 -8.576 -10.435 1.00 87.12 195 TRP A O 1
ATOM 1577 N N . SER A 1 196 ? 5.173 -6.944 -9.158 1.00 85.56 196 SER A N 1
ATOM 1578 C CA . SER A 1 196 ? 4.649 -7.844 -8.135 1.00 85.56 196 SER A CA 1
ATOM 1579 C C . SER A 1 196 ? 3.662 -7.128 -7.230 1.00 85.56 196 SER A C 1
ATOM 1581 O O . SER A 1 196 ? 3.604 -5.900 -7.196 1.00 85.56 196 SER A O 1
ATOM 1583 N N . GLU A 1 197 ? 2.919 -7.922 -6.470 1.00 89.00 197 GLU A N 1
ATOM 1584 C CA . GLU A 1 197 ? 2.232 -7.451 -5.276 1.00 89.00 197 GLU A CA 1
ATOM 1585 C C . GLU A 1 197 ? 3.260 -7.037 -4.216 1.00 89.00 197 GLU A C 1
ATOM 1587 O O . GLU A 1 197 ? 4.330 -7.646 -4.100 1.00 89.00 197 GLU A O 1
ATOM 1592 N N . VAL A 1 198 ? 2.958 -5.965 -3.491 1.00 87.44 198 VAL A N 1
ATOM 1593 C CA . VAL A 1 198 ? 3.869 -5.311 -2.554 1.00 87.44 198 VAL A CA 1
ATOM 1594 C C . VAL A 1 198 ? 3.104 -4.896 -1.310 1.00 87.44 198 VAL A C 1
ATOM 1596 O O . VAL A 1 198 ? 1.937 -4.503 -1.381 1.00 87.44 198 VAL A O 1
ATOM 1599 N N . GLN A 1 199 ? 3.776 -4.986 -0.168 1.00 83.94 199 GLN A N 1
ATOM 1600 C CA . GLN A 1 199 ? 3.208 -4.644 1.126 1.00 83.94 199 GLN A CA 1
ATOM 1601 C C . GLN A 1 199 ? 4.062 -3.544 1.760 1.00 83.94 199 GLN A C 1
ATOM 1603 O O . GLN A 1 199 ? 5.235 -3.764 2.062 1.00 83.94 199 GLN A O 1
ATOM 1608 N N . PHE A 1 200 ? 3.471 -2.369 1.972 1.00 79.44 200 PHE A N 1
ATOM 1609 C CA . PHE A 1 200 ? 4.096 -1.261 2.693 1.00 79.44 200 PHE A CA 1
ATOM 1610 C C . PHE A 1 200 ? 3.405 -1.113 4.037 1.00 79.44 200 PHE A C 1
ATOM 1612 O O . PHE A 1 200 ? 2.289 -0.606 4.102 1.00 79.44 200 PHE A O 1
ATOM 1619 N N . HIS A 1 201 ? 4.044 -1.561 5.118 1.00 77.94 201 HIS A N 1
ATOM 1620 C CA . HIS A 1 201 ? 3.399 -1.594 6.431 1.00 77.94 201 HIS A CA 1
ATOM 1621 C C . HIS A 1 201 ? 2.050 -2.348 6.349 1.00 77.94 201 HIS A C 1
ATOM 1623 O O . HIS A 1 201 ? 2.031 -3.535 6.018 1.00 77.94 201 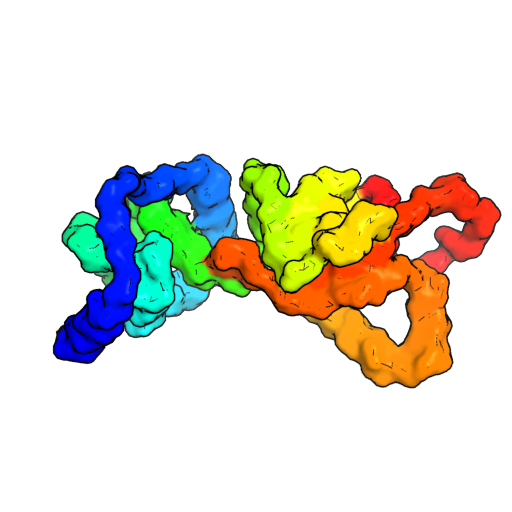HIS A O 1
ATOM 1629 N N . ASN A 1 202 ? 0.921 -1.665 6.553 1.00 76.38 202 ASN A N 1
ATOM 1630 C CA . ASN A 1 202 ? -0.426 -2.234 6.443 1.00 76.38 202 ASN A CA 1
ATOM 1631 C C . ASN A 1 202 ? -1.082 -2.052 5.059 1.00 76.38 202 ASN A C 1
ATOM 1633 O O . ASN A 1 202 ? -2.167 -2.585 4.816 1.00 76.38 202 ASN A O 1
ATOM 1637 N N . PHE A 1 203 ? -0.421 -1.356 4.135 1.00 83.12 203 PHE A N 1
ATOM 1638 C CA . PHE A 1 203 ? -0.911 -1.105 2.786 1.00 83.12 203 PHE A CA 1
ATOM 1639 C C . PHE A 1 203 ? -0.542 -2.215 1.821 1.00 83.12 203 PHE A C 1
ATOM 1641 O O . PHE A 1 203 ? 0.602 -2.671 1.785 1.00 83.12 203 PHE A O 1
ATOM 1648 N N . LYS A 1 204 ? -1.510 -2.587 0.988 1.00 84.38 204 LYS A N 1
ATOM 1649 C CA . LYS A 1 204 ? -1.339 -3.579 -0.063 1.00 84.38 204 LYS A CA 1
ATOM 1650 C C . LYS A 1 204 ? -1.485 -2.908 -1.425 1.00 84.38 204 LYS A C 1
ATOM 1652 O O . LYS A 1 204 ? -2.460 -2.202 -1.661 1.00 84.38 204 LYS A O 1
ATOM 1657 N N . SER A 1 205 ? -0.528 -3.126 -2.320 1.00 89.19 205 SER A N 1
ATOM 1658 C CA . SER A 1 205 ? -0.564 -2.569 -3.675 1.00 89.19 205 SER A CA 1
ATOM 1659 C C . SER A 1 205 ? 0.171 -3.469 -4.670 1.00 89.19 205 SER A C 1
ATOM 1661 O O . SER A 1 205 ? 0.686 -4.526 -4.306 1.00 89.19 205 SER A O 1
ATOM 1663 N N . TYR A 1 206 ? 0.238 -3.043 -5.926 1.00 90.19 206 TYR A N 1
ATOM 1664 C CA . TYR A 1 206 ? 1.096 -3.625 -6.951 1.00 90.19 206 TYR A CA 1
ATOM 1665 C C . TYR A 1 206 ? 2.100 -2.573 -7.402 1.00 90.19 206 TYR A C 1
ATOM 1667 O O . TYR A 1 206 ? 1.728 -1.427 -7.646 1.00 90.19 206 TYR A O 1
ATOM 1675 N N . ALA A 1 207 ? 3.367 -2.957 -7.531 1.00 90.56 207 ALA A N 1
ATOM 1676 C CA . ALA A 1 207 ? 4.399 -2.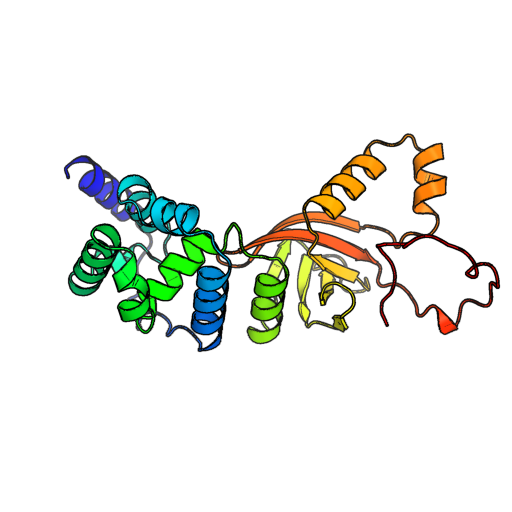079 -8.067 1.00 90.56 207 ALA A CA 1
ATOM 1677 C C . ALA A 1 207 ? 4.981 -2.654 -9.353 1.00 90.56 207 ALA A C 1
ATOM 1679 O O . ALA A 1 207 ? 5.206 -3.862 -9.464 1.00 90.56 207 ALA A O 1
ATOM 1680 N N . VAL A 1 208 ? 5.282 -1.763 -10.293 1.00 90.38 208 VAL A N 1
ATOM 1681 C CA . VAL A 1 208 ? 6.032 -2.069 -11.512 1.00 90.38 208 VAL A CA 1
ATOM 1682 C C . VAL A 1 208 ? 7.375 -1.360 -11.433 1.00 90.38 208 VAL A C 1
ATOM 1684 O O . VAL A 1 208 ? 7.422 -0.136 -11.338 1.00 90.38 208 VAL A O 1
ATOM 1687 N N . VAL A 1 209 ? 8.451 -2.140 -11.472 1.00 90.38 209 VAL A N 1
ATOM 1688 C CA . VAL A 1 209 ? 9.842 -1.702 -11.587 1.00 90.38 209 VAL A CA 1
ATOM 1689 C C . VAL A 1 209 ? 10.227 -1.693 -13.061 1.00 90.38 209 VAL A C 1
ATOM 1691 O O . VAL A 1 209 ? 10.104 -2.702 -13.760 1.00 90.38 209 VAL A O 1
ATOM 1694 N N . MET A 1 210 ? 10.732 -0.561 -13.525 1.00 89.81 210 MET A N 1
ATOM 1695 C CA . MET A 1 210 ? 11.091 -0.333 -14.920 1.00 89.81 210 MET A CA 1
ATOM 1696 C C . MET A 1 210 ? 12.397 0.454 -15.024 1.00 89.81 210 MET A C 1
ATOM 1698 O O . MET A 1 210 ? 12.842 1.080 -14.057 1.00 89.81 210 MET A O 1
ATOM 1702 N N . GLU A 1 211 ? 13.023 0.414 -16.197 1.00 87.81 211 GLU A N 1
ATOM 1703 C CA . GLU A 1 211 ? 14.144 1.304 -16.503 1.00 87.81 211 GLU A CA 1
ATOM 1704 C C . GLU A 1 211 ? 13.701 2.772 -16.387 1.00 87.81 211 GLU A C 1
ATOM 1706 O O . GLU A 1 211 ? 12.541 3.121 -16.605 1.00 87.81 211 GLU A O 1
ATOM 1711 N N . ARG A 1 212 ? 14.612 3.670 -16.017 1.00 85.19 212 ARG A N 1
ATOM 1712 C CA . ARG A 1 212 ? 14.315 5.102 -16.029 1.00 85.19 212 ARG A CA 1
ATOM 1713 C C . ARG A 1 212 ? 14.266 5.585 -17.479 1.00 85.19 212 ARG A C 1
ATOM 1715 O O . ARG A 1 212 ? 15.290 5.579 -18.156 1.00 85.19 212 ARG A O 1
ATOM 1722 N N . GLY A 1 213 ? 13.098 6.041 -17.930 1.00 73.00 213 GLY A N 1
ATOM 1723 C CA . GLY A 1 213 ? 12.953 6.671 -19.244 1.00 73.00 213 GLY A CA 1
ATOM 1724 C C . GLY A 1 213 ? 13.801 7.941 -19.375 1.00 73.00 213 GLY A C 1
ATOM 1725 O O . GLY A 1 213 ? 13.953 8.699 -18.414 1.00 73.00 213 GLY A O 1
ATOM 1726 N N . GLU A 1 214 ? 14.358 8.168 -20.564 1.00 63.53 214 GLU A N 1
ATOM 1727 C CA . GLU A 1 214 ? 15.016 9.429 -20.916 1.00 63.53 214 GLU A CA 1
ATOM 1728 C C . GLU A 1 214 ? 13.995 10.464 -21.410 1.00 63.53 214 GLU A C 1
ATOM 1730 O O . GLU A 1 214 ? 12.979 10.114 -22.011 1.00 63.53 214 GLU A O 1
ATOM 1735 N N . ASP A 1 215 ? 14.292 11.739 -21.155 1.00 54.94 215 ASP A N 1
ATOM 1736 C CA . ASP A 1 215 ? 13.474 12.906 -21.496 1.00 54.94 215 ASP A CA 1
ATOM 1737 C C . ASP A 1 215 ? 13.093 12.939 -22.994 1.00 54.94 215 ASP A C 1
ATOM 1739 O O . ASP A 1 215 ? 13.951 12.914 -23.888 1.00 54.94 215 ASP A O 1
ATOM 1743 N N . SER A 1 216 ? 11.787 12.996 -23.272 1.00 50.69 216 SER A N 1
ATOM 1744 C CA . SER A 1 216 ? 11.223 12.995 -24.625 1.00 50.69 216 SER A CA 1
ATOM 1745 C C . SER A 1 216 ? 11.543 14.245 -25.437 1.00 50.69 216 SER A C 1
ATOM 1747 O O . SER A 1 216 ? 11.494 14.177 -26.666 1.00 50.69 216 SER A O 1
ATOM 1749 N N . THR A 1 217 ? 11.929 15.358 -24.806 1.00 46.66 217 THR A N 1
ATOM 1750 C CA . THR A 1 217 ? 12.285 16.605 -25.512 1.00 46.66 217 THR A CA 1
ATOM 1751 C C . THR A 1 217 ? 13.526 16.469 -26.403 1.00 46.66 217 THR A C 1
ATOM 1753 O O . THR A 1 217 ? 13.762 17.303 -27.278 1.00 46.66 217 THR A O 1
ATOM 1756 N N . LYS A 1 218 ? 14.296 15.384 -26.245 1.00 42.41 218 LYS A N 1
ATOM 1757 C CA . LYS A 1 218 ? 15.452 15.041 -27.089 1.00 42.41 218 LYS A CA 1
ATOM 1758 C C . LYS A 1 218 ? 15.138 14.035 -28.202 1.00 42.41 218 LYS A C 1
ATOM 1760 O O . LYS A 1 218 ? 16.012 13.766 -29.026 1.00 42.41 218 LYS A O 1
ATOM 1765 N N . ARG A 1 219 ? 13.917 13.486 -28.270 1.00 45.81 219 ARG A N 1
ATOM 1766 C CA . ARG A 1 219 ? 13.484 12.625 -29.383 1.00 45.81 219 ARG A CA 1
ATOM 1767 C C . ARG A 1 219 ? 12.989 13.504 -30.532 1.00 45.81 219 ARG A C 1
ATOM 1769 O O . ARG A 1 219 ? 11.886 14.033 -30.498 1.00 45.81 219 ARG A O 1
ATOM 1776 N N . SER A 1 220 ? 13.802 13.645 -31.574 1.00 42.44 220 SER A N 1
ATOM 1777 C CA . SER A 1 220 ? 13.512 14.450 -32.773 1.00 42.44 220 SER A CA 1
ATOM 1778 C C . SER A 1 220 ? 12.433 13.875 -33.709 1.00 42.44 220 SER A C 1
ATOM 1780 O O . SER A 1 220 ? 12.199 14.425 -34.789 1.00 42.44 220 SER A O 1
ATOM 1782 N N . ASP A 1 221 ? 11.757 12.790 -33.328 1.00 43.19 221 ASP A N 1
ATOM 1783 C CA . ASP A 1 221 ? 10.833 12.082 -34.211 1.00 43.19 221 ASP A CA 1
ATOM 1784 C C . ASP A 1 221 ? 9.417 12.665 -34.145 1.00 43.19 221 ASP A C 1
ATOM 1786 O O . ASP A 1 221 ? 8.664 12.506 -33.185 1.00 43.19 221 ASP A O 1
ATOM 1790 N N . LYS A 1 222 ? 9.039 13.332 -35.241 1.00 40.09 222 LYS A N 1
ATOM 1791 C CA . LYS A 1 222 ? 7.771 14.048 -35.487 1.00 40.09 222 LYS A CA 1
ATOM 1792 C C . LYS A 1 222 ? 6.502 13.168 -35.518 1.00 40.09 222 LYS A C 1
ATOM 1794 O O . LYS A 1 222 ? 5.471 13.624 -36.007 1.00 40.09 222 LYS A O 1
ATOM 1799 N N . LEU A 1 223 ? 6.542 11.931 -35.021 1.00 43.12 223 LEU A N 1
ATOM 1800 C CA . LEU A 1 223 ? 5.418 10.984 -35.083 1.00 43.12 223 LEU A CA 1
ATOM 1801 C C . LEU A 1 223 ? 4.434 11.093 -33.904 1.00 43.12 223 LEU A C 1
ATOM 1803 O O . LEU A 1 223 ? 3.325 10.579 -33.993 1.00 43.12 223 LEU A O 1
ATOM 1807 N N . PHE A 1 224 ? 4.762 11.842 -32.846 1.00 46.25 224 PHE A N 1
ATOM 1808 C CA . PHE A 1 224 ? 3.914 12.006 -31.649 1.00 46.25 224 PHE A CA 1
ATOM 1809 C C . PHE A 1 224 ? 2.732 12.984 -31.810 1.00 46.25 224 PHE A C 1
ATOM 1811 O O . PHE A 1 224 ? 2.196 13.504 -30.833 1.00 46.25 224 PHE A O 1
ATOM 1818 N N . LYS A 1 225 ? 2.281 13.232 -33.043 1.00 37.91 225 LYS A N 1
ATOM 1819 C CA . LYS A 1 225 ? 1.031 13.950 -33.322 1.00 37.91 225 LYS A CA 1
ATOM 1820 C C . LYS A 1 225 ? -0.005 12.994 -33.899 1.00 37.91 225 LYS A C 1
ATOM 1822 O O . LYS A 1 225 ? -0.326 13.082 -35.075 1.00 37.91 225 LYS A O 1
ATOM 1827 N N . SER A 1 226 ? -0.540 12.087 -33.090 1.00 34.75 226 SER A N 1
ATOM 1828 C CA . SER A 1 226 ? -1.976 11.770 -33.130 1.00 34.75 226 SER A CA 1
ATOM 1829 C C . SER A 1 226 ? -2.352 10.676 -32.136 1.00 34.75 226 SER A C 1
ATOM 1831 O O . SER A 1 226 ? -1.827 9.573 -32.162 1.00 34.75 226 SER A O 1
ATOM 1833 N N . SER A 1 227 ? -3.342 11.031 -31.317 1.00 38.91 227 SER A N 1
ATOM 1834 C CA . SER A 1 227 ? -4.412 10.186 -30.782 1.00 38.91 227 SER A CA 1
ATOM 1835 C C . SER A 1 227 ? -4.058 8.952 -29.944 1.00 38.91 227 SER A C 1
ATOM 1837 O O . SER A 1 227 ? -3.472 7.991 -30.420 1.00 38.91 227 SER A O 1
ATOM 1839 N N . ILE A 1 228 ? -4.671 8.946 -28.751 1.00 31.78 228 ILE A N 1
ATOM 1840 C CA . ILE A 1 228 ? -4.857 7.840 -27.798 1.00 31.78 228 ILE A CA 1
ATOM 1841 C C . ILE A 1 228 ? -3.771 7.776 -26.721 1.00 31.78 228 ILE A C 1
ATOM 1843 O O . ILE A 1 228 ? -2.779 7.076 -26.853 1.00 31.78 228 ILE A O 1
ATOM 1847 N N . ASN A 1 229 ? -4.022 8.487 -25.614 1.00 34.00 229 ASN A N 1
ATOM 1848 C CA . ASN A 1 229 ? -3.831 8.018 -24.234 1.00 34.00 229 ASN A CA 1
ATOM 1849 C C . ASN A 1 229 ? -2.810 6.874 -24.041 1.00 34.00 229 ASN A C 1
ATOM 1851 O O . ASN A 1 229 ? -3.186 5.773 -23.630 1.00 34.00 229 ASN A O 1
ATOM 1855 N N . GLN A 1 230 ? -1.523 7.126 -24.289 1.00 38.75 230 GLN A N 1
ATOM 1856 C CA . GLN A 1 230 ? -0.455 6.183 -23.959 1.00 38.75 230 GLN A CA 1
ATOM 1857 C C . GLN A 1 230 ? -0.189 6.241 -22.450 1.00 38.75 230 GLN A C 1
ATOM 1859 O O . GLN A 1 230 ? 0.707 6.919 -21.959 1.00 38.75 230 GLN A O 1
ATOM 1864 N N . ARG A 1 231 ? -1.029 5.534 -21.688 1.00 42.59 231 ARG A N 1
ATOM 1865 C CA . ARG A 1 231 ? -0.830 5.266 -20.260 1.00 42.59 231 ARG A CA 1
ATOM 1866 C C . ARG A 1 231 ? 0.302 4.253 -20.089 1.00 42.59 231 ARG A C 1
ATOM 1868 O O . ARG A 1 231 ? 0.036 3.062 -20.028 1.00 42.59 231 ARG A O 1
ATOM 1875 N N . LEU A 1 232 ? 1.537 4.753 -20.065 1.00 38.78 232 LEU A N 1
ATOM 1876 C CA . LEU A 1 232 ? 2.705 4.227 -19.319 1.00 38.78 232 LEU A CA 1
ATOM 1877 C C . LEU A 1 232 ? 4.001 5.022 -19.582 1.00 38.78 232 LEU A C 1
ATOM 1879 O O . LEU A 1 232 ? 5.086 4.610 -19.191 1.00 38.78 232 LEU A O 1
ATOM 1883 N N . VAL A 1 233 ? 3.888 6.193 -20.195 1.00 36.16 233 VAL A N 1
ATOM 1884 C CA . VAL A 1 233 ? 4.949 7.187 -20.376 1.00 36.16 233 VAL A CA 1
ATOM 1885 C C . VAL A 1 233 ? 4.200 8.503 -20.094 1.00 36.16 233 VAL A C 1
ATOM 1887 O O . VAL A 1 233 ? 3.05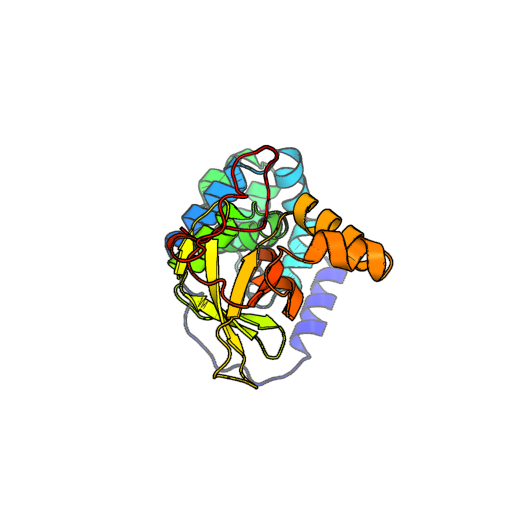1 8.623 -20.502 1.00 36.16 233 VAL A O 1
ATOM 1890 N N . TYR A 1 234 ? 4.605 9.412 -19.214 1.00 39.94 234 TYR A N 1
ATOM 1891 C CA . TYR A 1 234 ? 5.802 10.234 -19.274 1.00 39.94 234 TYR A CA 1
ATOM 1892 C C . TYR A 1 234 ? 6.180 10.699 -17.862 1.00 39.94 234 TYR A C 1
ATOM 1894 O O . TYR A 1 234 ? 5.318 11.025 -17.047 1.00 39.94 234 TYR A O 1
ATOM 1902 N N . LEU A 1 235 ? 7.485 10.696 -17.604 1.00 31.59 235 LEU A N 1
ATOM 1903 C CA . LEU A 1 235 ? 8.125 11.521 -16.591 1.00 31.59 235 LEU A CA 1
ATOM 1904 C C . LEU A 1 235 ? 8.287 12.919 -17.197 1.00 31.59 235 LEU A C 1
ATOM 1906 O O . LEU A 1 235 ? 9.231 13.121 -17.956 1.00 31.59 235 LEU A O 1
ATOM 1910 N N . GLU A 1 236 ? 7.376 13.833 -16.879 1.00 29.41 236 GLU A N 1
ATOM 1911 C CA . GLU A 1 236 ? 7.630 15.281 -16.835 1.00 29.41 236 GLU A CA 1
ATOM 1912 C C . GLU A 1 236 ? 6.995 15.836 -15.560 1.00 29.41 236 GLU A C 1
ATOM 1914 O O . GLU A 1 236 ? 5.807 15.519 -15.318 1.00 29.41 236 GLU A O 1
#

Radius of gyration: 22.01 Å; chains: 1; bounding box: 46×37×65 Å

pLDDT: mean 73.66, std 18.37, range [29.41, 92.56]

Foldseek 3Di:
DVVLVVLVVVVVVPDDDDDDDDDQPAPDVLLLVLLVVLVVVDDPVLLLVCLACVNQVVLQCVDPSRVVLVVDPVSVVVSVVCNVPVVCLVVCSVPRNSSLSSCLRSQQVRDLVSVQSSCQVVQDWDCFDPQKTFGHFPFDDVFTKTFIAGNVCRPFGKIKTWDDPVVVVVVVVLVPDPPVVSCVVCVPAFAFPDKDWGDDPSHTTIMTMGGDDDDCVPVPDPPPPDDDDPPPDDGD

InterPro domains:
  IPR041243 STI1/HOP, DP domain [PF17830] (58-107)

Organism: NCBI:txid120398

Secondary structure (DSSP, 8-state):
-HHHHHHHHHHHTS---------PPPPPHHHHHHHHHHHHHS-HHHHHHHHSHHHHHHHHHT-HHHHGGGG-HHHHHHHHHHHH-GGGHHHHTTSHHHHHHHHHHHGGG--HHHHHHHHHHH---EEEETTEEEEEEEEESSSEEEEEEETT-TT--EEEEEE-HHHHHHHHHHHHS-HHHHHHHHTTSPPEEEEEEEEETTEEEEEEEEE-PPPGGG---TT--S-S--BTB---

Sequence (236 aa):
MADVLKILEDALKQDHPIQISPEPPGTSDSELDVALSLLRTASQDEIVRVLKPEYMSSHLARNLDTVLFLENSEFHQMLQNVQNNVDKLPEYMNDPRMCKVLLMFLGRHAPIKEIENYLCEKHQSSTIVTNFKLCEEIAKANHCIFRVENTKRCHEKLVAKLIDEKELKFMERIHTLGTQDAAHALQHLVKCEKWSEVQFHNFKSYAVVMERGEDSTKRSDKLFKSSINQRLVYLE